Protein AF-F0XGN1-F1 (afdb_monomer)

Sequence (288 aa):
MRHATQTVSTRDSVPHRRSTGEKALTTISMSLVQGSAEHKAAIRAKVWATLRAVARPDSRFHYDFSRFIADFAGADVACDRLLALDCFQHSRTVFIAPDNCLGHLRERALQAGLCVLVTTYGICRGFWLLDPATIAPALFRYAATLDGMEHVGRPVSLQDLVDLQPAIGPIGLMVTGTGAINTRGVRFGKGHGFFDLEWAMLFARGLVRPHTVVAAVVHDCQLLDDDLRPEPFDTVCDLVITPTRVLHVGPVQKPTCGILWDRLQPNMLADIPPLQELQALEAQVVSA

InterPro domains:
  IPR002698 5-formyltetrahydrofolate cyclo-ligase [PF01812] (92-243)
  IPR002698 5-formyltetrahydrofolate cyclo-ligase [PTHR13017] (29-281)
  IPR024185 5-formyltetrahydrofolate cyclo-ligase-like domain superfamily [G3DSA:3.40.50.10420] (32-250)
  IPR037171 NagB/RpiA transferase-like [SSF100950] (39-261)

Secondary structure (DSSP, 8-state):
-------------------------S--SSSSSTTTHHHHHHHHHHHHHHHTTTEEPBTTTBT-TTTSPPEETTHHHHHHHHHTSHHHHT-SEEEE-S-GGGHHHHHHHHHTT-EEEEEPGGGTT-EEEE-TTTS-GGGHHHHTSTTTHHHHSEEE-HHHHHHHHHHH--EEEEEE--SEEETT--EE-SSS-HHHHHHHHHHHTTSS-TTSEEEEE--GGGEE-S-----TT----SEEE-SS-EEE--S---------GGGPPTTHHHH-HHHHHHHHHHHHHHT-

Foldseek 3Di:
DDDDDDDDDDDDDDDDDDDDDDDDDDDDPDPPPVCPPVVLVVLLVQLLVVQVVFWDADPPGGSPQLQAATAGPLLLLLLVVVCPDPLNLPAQEAEEELHPSCLNNQLVCLVSQHKYWYAARLLLQHIWIDGNVQADNVCSSQCSHNVSVVVRIHRAALVRCLVCCVVRPAHSEYEDEASAAELQQQGSHSPQCVVLLVVQLCLLSVSDDQPRAYEYRYEPSRYDNDDDDDDLSGAGHQWYTYSVDIRGHPDDGGRNHHDPPVPHDPCSCVRNVNNVVSVVVVVVVVVD

Solvent-accessible surface area (backbone atoms only — not comparable to full-atom values): 16530 Å² total; per-residue (Å²): 133,82,90,78,86,88,85,86,84,88,82,82,79,90,76,93,75,86,83,88,75,90,80,90,80,88,88,80,86,74,78,79,69,64,64,52,64,58,48,54,48,51,51,49,55,56,33,51,63,59,41,62,80,44,45,48,67,45,97,87,57,44,84,49,62,76,79,50,40,66,22,44,76,48,32,62,57,16,36,55,56,51,59,72,32,67,63,49,66,75,32,46,16,32,35,45,44,69,28,53,44,38,34,61,46,47,23,51,37,32,77,71,63,20,31,38,37,32,41,43,78,85,31,52,75,24,36,31,41,38,46,44,92,78,39,59,78,92,42,33,68,48,41,31,34,84,72,36,26,71,75,67,34,42,80,43,53,75,64,51,52,59,73,40,28,86,79,48,45,60,47,38,30,40,35,35,55,49,62,28,30,25,79,71,24,28,65,42,59,80,77,76,54,61,70,32,49,53,49,14,54,35,36,64,67,65,51,40,54,68,83,44,43,26,36,35,51,42,56,66,76,28,55,37,92,61,92,68,78,71,56,82,64,42,63,46,22,43,30,43,26,21,60,86,47,79,43,78,28,69,98,73,79,41,43,88,56,47,77,60,75,92,71,58,58,89,61,45,62,81,52,17,55,57,51,46,51,49,53,56,55,53,53,51,62,78,74,106

Nearest PDB structures (foldseek):
  3hxt-assembly1_A  TM=5.907E-01  e=8.650E-06  Homo sapiens
  6z42-assembly1_D  TM=4.921E-01  e=3.162E-01  Halomonas elongata DSM 2581
  2aee-assembly1_B  TM=4.130E-01  e=1.585E+00  Streptococcus pyogenes
  4i1y-assembly2_B  TM=2.477E-01  e=8.218E-01  Mycobacterium ulcerans Agy99
  2nva-assembly3_F  TM=2.554E-01  e=9.830E-01  Paramecium bursaria Chlorella virus 1

Structure (mmCIF, N/CA/C/O backbone):
data_AF-F0XGN1-F1
#
_entry.id   AF-F0XGN1-F1
#
loop_
_atom_site.group_PDB
_atom_site.id
_atom_site.type_symbol
_atom_site.label_atom_id
_atom_site.label_alt_id
_atom_site.label_comp_id
_atom_site.label_asym_id
_atom_site.label_entity_id
_atom_site.label_seq_id
_atom_site.pdbx_PDB_ins_code
_atom_site.Cartn_x
_atom_site.Cartn_y
_atom_site.Cartn_z
_atom_site.occupancy
_atom_site.B_iso_or_equiv
_atom_site.auth_seq_id
_atom_site.auth_comp_id
_atom_site.auth_asym_id
_atom_site.auth_atom_id
_atom_site.pdbx_PDB_model_num
ATOM 1 N N . MET A 1 1 ? 49.343 -52.991 96.288 1.00 37.62 1 MET A N 1
ATOM 2 C CA . MET A 1 1 ? 50.395 -53.191 95.269 1.00 37.62 1 MET A CA 1
ATOM 3 C C . MET A 1 1 ? 49.857 -52.728 93.924 1.00 37.62 1 MET A C 1
ATOM 5 O O . MET A 1 1 ? 48.837 -53.258 93.527 1.00 37.62 1 MET A O 1
ATOM 9 N N . ARG A 1 2 ? 50.550 -51.753 93.307 1.00 36.72 2 ARG A N 1
ATOM 10 C CA . ARG A 1 2 ? 50.818 -51.573 91.859 1.00 36.72 2 ARG A CA 1
ATOM 11 C C . ARG A 1 2 ? 49.606 -51.549 90.905 1.00 36.72 2 ARG A C 1
ATOM 13 O O . ARG A 1 2 ? 48.912 -52.540 90.794 1.00 36.72 2 ARG A O 1
ATOM 20 N N . HIS A 1 3 ? 49.346 -50.382 90.291 1.00 32.25 3 HIS A N 1
ATOM 21 C CA . HIS A 1 3 ? 49.549 -50.088 88.845 1.00 32.25 3 HIS A CA 1
ATOM 22 C C . HIS A 1 3 ? 48.544 -50.813 87.929 1.00 32.25 3 HIS A C 1
ATOM 24 O O . HIS A 1 3 ? 48.194 -51.947 88.188 1.00 32.25 3 HIS A O 1
ATOM 30 N N . ALA A 1 4 ? 48.074 -50.331 86.789 1.00 34.91 4 ALA A N 1
ATOM 31 C CA . ALA A 1 4 ? 48.140 -49.113 85.985 1.00 34.91 4 ALA A CA 1
ATOM 32 C C . ALA A 1 4 ? 47.177 -49.447 84.809 1.00 34.91 4 ALA A C 1
ATOM 34 O O . ALA A 1 4 ? 47.080 -50.603 84.412 1.00 34.91 4 ALA A O 1
ATOM 35 N N . THR A 1 5 ? 46.259 -48.570 84.418 1.00 34.50 5 THR A N 1
ATOM 36 C CA . THR A 1 5 ? 46.415 -47.621 83.301 1.00 34.50 5 THR A CA 1
ATOM 37 C C . THR A 1 5 ? 46.408 -48.253 81.894 1.00 34.50 5 THR A C 1
ATOM 39 O O . THR A 1 5 ? 47.283 -49.034 81.549 1.00 34.50 5 THR A O 1
ATOM 42 N N . GLN A 1 6 ? 45.466 -47.741 81.083 1.00 34.78 6 GLN A N 1
ATOM 43 C CA . GLN A 1 6 ? 45.426 -47.611 79.613 1.00 34.78 6 GLN A CA 1
ATOM 44 C C . GLN A 1 6 ? 45.091 -48.824 78.723 1.00 34.78 6 GLN A C 1
ATOM 46 O O . GLN A 1 6 ? 45.898 -49.710 78.480 1.00 34.78 6 GLN A O 1
ATOM 51 N N . THR A 1 7 ? 43.971 -48.707 78.001 1.00 34.38 7 THR A N 1
ATOM 52 C CA . THR A 1 7 ? 44.012 -48.209 76.610 1.00 34.38 7 THR A CA 1
ATOM 53 C C . THR A 1 7 ? 42.643 -47.657 76.196 1.00 34.38 7 THR A C 1
ATOM 55 O O . THR A 1 7 ? 41.606 -48.282 76.391 1.00 34.38 7 THR A O 1
ATOM 58 N N . VAL A 1 8 ? 42.657 -46.428 75.678 1.00 36.06 8 VAL A N 1
ATOM 59 C CA . VAL A 1 8 ? 41.508 -45.666 75.176 1.00 36.06 8 VAL A CA 1
ATOM 60 C C . VAL A 1 8 ? 41.380 -45.944 73.681 1.00 36.06 8 VAL A C 1
ATOM 62 O O . VAL A 1 8 ? 42.345 -45.760 72.945 1.00 36.06 8 VAL A O 1
ATOM 65 N N . SER A 1 9 ? 40.194 -46.360 73.237 1.00 34.78 9 SER A N 1
ATOM 66 C CA . SER A 1 9 ? 39.803 -46.381 71.826 1.00 34.78 9 SER A CA 1
ATOM 67 C C . SER A 1 9 ? 38.919 -45.168 71.557 1.00 34.78 9 SER A C 1
ATOM 69 O O . SER A 1 9 ? 37.806 -45.072 72.072 1.00 34.78 9 SER A O 1
ATOM 71 N N . THR A 1 10 ? 39.426 -44.248 70.748 1.00 34.19 10 THR A N 1
ATOM 72 C CA . THR A 1 10 ? 38.742 -43.059 70.242 1.00 34.19 10 THR A CA 1
ATOM 73 C C . THR A 1 10 ? 37.672 -43.438 69.213 1.00 34.19 10 THR A C 1
ATOM 75 O O . THR A 1 10 ? 37.952 -44.130 68.235 1.00 34.19 10 THR A O 1
ATOM 78 N N . ARG A 1 11 ? 36.437 -42.958 69.398 1.00 34.38 11 ARG A N 1
ATOM 79 C CA . ARG A 1 11 ? 35.514 -42.671 68.290 1.00 34.38 11 ARG A CA 1
ATOM 80 C C . ARG A 1 11 ? 34.798 -41.362 68.574 1.00 34.38 11 ARG A C 1
ATOM 82 O O . ARG A 1 11 ? 33.907 -41.286 69.415 1.00 34.38 11 ARG A O 1
ATOM 89 N N . ASP A 1 12 ? 35.277 -40.357 67.860 1.00 34.47 12 ASP A N 1
ATOM 90 C CA . ASP A 1 12 ? 34.801 -38.991 67.826 1.00 34.47 12 ASP A CA 1
ATOM 91 C C . ASP A 1 12 ? 33.426 -38.862 67.162 1.00 34.47 12 ASP A C 1
ATOM 93 O O . ASP A 1 12 ? 33.133 -39.463 66.129 1.00 34.47 12 ASP A O 1
ATOM 97 N N . SER A 1 13 ? 32.618 -38.028 67.808 1.00 34.84 13 SER A N 1
ATOM 98 C CA . SER A 1 13 ? 31.898 -36.878 67.257 1.00 34.84 13 SER A CA 1
ATOM 99 C C . SER A 1 13 ? 31.324 -36.964 65.838 1.00 34.84 13 SER A C 1
ATOM 101 O O . SER A 1 13 ? 32.017 -36.888 64.827 1.00 34.84 13 SER A O 1
ATOM 103 N N . VAL A 1 14 ? 29.994 -36.943 65.807 1.00 37.03 14 VAL A N 1
ATOM 104 C CA . VAL A 1 14 ? 29.113 -36.611 64.682 1.00 37.03 14 VAL A CA 1
ATOM 105 C C . VAL A 1 14 ? 29.505 -35.283 64.011 1.00 37.03 14 VAL A C 1
ATOM 107 O O . VAL A 1 14 ? 29.555 -34.262 64.700 1.00 37.03 14 VAL A O 1
ATOM 110 N N . PRO A 1 15 ? 29.630 -35.234 62.668 1.00 37.34 15 PRO A N 1
ATOM 111 C CA . PRO A 1 15 ? 29.476 -34.001 61.921 1.00 37.34 15 PRO A CA 1
ATOM 112 C C . PRO A 1 15 ? 28.164 -33.976 61.127 1.00 37.34 15 PRO A C 1
ATOM 114 O O . PRO A 1 15 ? 27.737 -34.927 60.472 1.00 37.34 15 PRO A O 1
ATOM 117 N N . HIS A 1 16 ? 27.552 -32.804 61.189 1.00 39.38 16 HIS A N 1
ATOM 118 C CA . HIS A 1 16 ? 26.397 -32.336 60.444 1.00 39.38 16 HIS A CA 1
ATOM 119 C C . HIS A 1 16 ? 26.602 -32.512 58.923 1.00 39.38 16 HIS A C 1
ATOM 121 O O . HIS A 1 16 ? 27.527 -31.934 58.350 1.00 39.38 16 HIS A O 1
ATOM 127 N N . ARG A 1 17 ? 25.729 -33.271 58.244 1.00 34.19 17 ARG A N 1
ATOM 128 C CA . ARG A 1 17 ? 25.663 -33.320 56.772 1.00 34.19 17 ARG A CA 1
ATOM 129 C C . ARG A 1 17 ? 24.284 -32.866 56.308 1.00 34.19 17 ARG A C 1
ATOM 131 O O . ARG A 1 17 ? 23.279 -33.511 56.586 1.00 34.19 17 ARG A O 1
ATOM 138 N N . ARG A 1 18 ? 24.265 -31.731 55.606 1.00 33.56 18 ARG A N 1
ATOM 139 C CA . ARG A 1 18 ? 23.116 -31.208 54.859 1.00 33.56 18 ARG A CA 1
ATOM 140 C C . ARG A 1 18 ? 22.735 -32.216 53.772 1.00 33.56 18 ARG A C 1
ATOM 142 O O . ARG A 1 18 ? 23.592 -32.588 52.972 1.00 33.56 18 ARG A O 1
ATOM 149 N N . SER A 1 19 ? 21.471 -32.636 53.737 1.00 34.62 19 SER A N 1
ATOM 150 C CA . SER A 1 19 ? 20.923 -33.416 52.627 1.00 34.62 19 SER A CA 1
ATOM 151 C C . SER A 1 19 ? 20.431 -32.480 51.527 1.00 34.62 19 SER A C 1
ATOM 153 O O . SER A 1 19 ? 19.433 -31.777 51.679 1.00 34.62 19 SER A O 1
ATOM 155 N N . THR A 1 20 ? 21.147 -32.491 50.413 1.00 36.78 20 THR A N 1
ATOM 156 C CA . THR A 1 20 ? 20.665 -32.082 49.097 1.00 36.78 20 THR A CA 1
ATOM 157 C C . THR A 1 20 ? 19.690 -33.137 48.578 1.00 36.78 20 THR A C 1
ATOM 159 O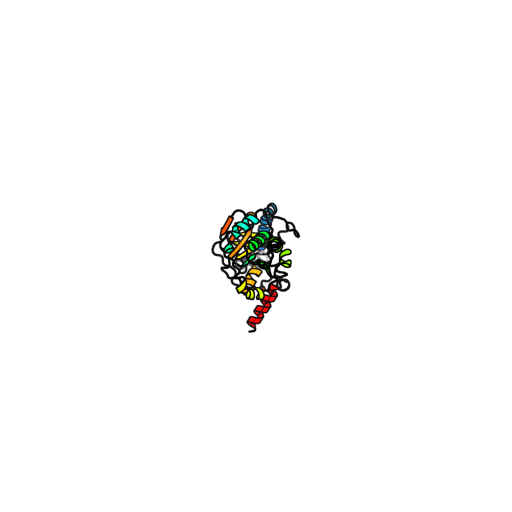 O . THR A 1 20 ? 20.055 -34.306 48.471 1.00 36.78 20 THR A O 1
ATOM 162 N N . GLY A 1 21 ? 18.466 -32.725 48.259 1.00 30.86 21 GLY A N 1
ATOM 163 C CA . GLY A 1 21 ? 17.450 -33.552 47.620 1.00 30.86 21 GLY A CA 1
ATOM 164 C C . GLY A 1 21 ? 16.543 -32.663 46.782 1.00 30.86 21 GLY A C 1
ATOM 165 O O . GLY A 1 21 ? 15.742 -31.903 47.318 1.00 30.86 21 GLY A O 1
ATOM 166 N N . GLU A 1 22 ? 16.741 -32.734 45.469 1.00 35.75 22 GLU A N 1
ATOM 167 C CA . GLU A 1 22 ? 15.880 -32.192 44.422 1.00 35.75 22 GLU A CA 1
ATOM 168 C C . GLU A 1 22 ? 14.421 -32.636 44.591 1.00 35.75 22 GLU A C 1
ATOM 170 O O . GLU A 1 22 ? 14.158 -33.788 44.941 1.00 35.75 22 GLU A O 1
ATOM 175 N N . LYS A 1 23 ? 13.481 -31.776 44.180 1.00 31.86 23 LYS A N 1
ATOM 176 C CA . LYS A 1 23 ? 12.611 -32.082 43.032 1.00 31.86 23 LYS A CA 1
ATOM 177 C C . LYS A 1 23 ? 11.829 -30.852 42.569 1.00 31.86 23 LYS A C 1
ATOM 179 O O . LYS A 1 23 ? 10.876 -30.415 43.198 1.00 31.86 23 LYS A O 1
ATOM 184 N N . ALA A 1 24 ? 12.300 -30.350 41.429 1.00 38.31 24 ALA A N 1
ATOM 185 C CA . ALA A 1 24 ? 11.513 -29.948 40.271 1.00 38.31 24 ALA A CA 1
ATOM 186 C C . ALA A 1 24 ? 10.260 -29.114 40.541 1.00 38.31 24 ALA A C 1
ATOM 188 O O . ALA A 1 24 ? 9.174 -29.661 40.652 1.00 38.31 24 ALA A O 1
ATOM 189 N N . LEU A 1 25 ? 10.419 -27.795 40.513 1.00 39.22 25 LEU A N 1
ATOM 190 C CA . LEU A 1 25 ? 9.442 -26.827 40.020 1.00 39.22 25 LEU A CA 1
ATOM 191 C C . LEU A 1 25 ? 10.256 -25.570 39.696 1.00 39.22 25 LEU A C 1
ATOM 193 O O . LEU A 1 25 ? 11.140 -25.191 40.461 1.00 39.22 25 LEU A O 1
ATOM 197 N N . THR A 1 26 ? 9.948 -24.912 38.581 1.00 35.69 26 THR A N 1
ATOM 198 C CA . THR A 1 26 ? 10.558 -23.643 38.123 1.00 35.69 26 THR A CA 1
ATOM 199 C C . THR A 1 26 ? 11.839 -23.751 37.278 1.00 35.69 26 THR A C 1
ATOM 201 O O . THR A 1 26 ? 12.849 -23.110 37.543 1.00 35.69 26 THR A O 1
ATOM 204 N N . THR A 1 27 ? 11.798 -24.500 36.175 1.00 32.91 27 THR A N 1
ATOM 205 C CA . THR A 1 27 ? 12.617 -24.173 34.985 1.00 32.91 27 THR A CA 1
ATOM 206 C C . THR A 1 27 ? 11.842 -24.514 33.715 1.00 32.91 27 THR A C 1
ATOM 208 O O . THR A 1 27 ? 12.231 -25.343 32.904 1.00 32.91 27 THR A O 1
ATOM 211 N N . ILE A 1 28 ? 10.683 -23.884 33.558 1.00 45.00 28 ILE A N 1
ATOM 212 C CA . ILE A 1 28 ? 10.070 -23.678 32.247 1.00 45.00 28 ILE A CA 1
ATOM 213 C C . ILE A 1 28 ? 9.833 -22.174 32.175 1.00 45.00 28 ILE A C 1
ATOM 215 O O . ILE A 1 28 ? 9.269 -21.616 33.112 1.00 45.00 28 ILE A O 1
ATOM 219 N N . SER A 1 29 ? 10.257 -21.552 31.073 1.00 42.34 29 SER A N 1
ATOM 220 C CA . SER A 1 29 ? 10.076 -20.128 30.712 1.00 42.34 29 SER A CA 1
ATOM 221 C C . SER A 1 29 ? 11.315 -19.227 30.786 1.00 42.34 29 SER A C 1
ATOM 223 O O . SER A 1 29 ? 11.240 -18.108 31.274 1.00 42.34 29 SER A O 1
ATOM 225 N N . MET A 1 30 ? 12.435 -19.661 30.202 1.00 31.47 30 MET A N 1
ATOM 226 C CA . MET A 1 30 ? 13.392 -18.719 29.582 1.00 31.47 30 MET A CA 1
ATOM 227 C C . MET A 1 30 ? 13.885 -19.154 28.189 1.00 31.47 30 MET A C 1
ATOM 229 O O . MET A 1 30 ? 14.461 -18.339 27.481 1.00 31.47 30 MET A O 1
ATOM 233 N N . SER A 1 31 ? 13.601 -20.381 27.730 1.00 28.64 31 SER A N 1
ATOM 234 C CA . SER A 1 31 ? 14.054 -20.879 26.417 1.00 28.64 31 SER A CA 1
ATOM 235 C C . SER A 1 31 ? 13.078 -20.649 25.253 1.00 28.64 31 SER A C 1
ATOM 237 O O . SER A 1 31 ? 13.451 -20.856 24.105 1.00 28.64 31 SER A O 1
ATOM 239 N N . LEU A 1 32 ? 11.842 -20.201 25.509 1.00 35.03 32 LEU A N 1
ATOM 240 C CA . LEU A 1 32 ? 10.822 -20.007 24.461 1.00 35.03 32 LEU A CA 1
ATOM 241 C C . LEU A 1 32 ? 10.745 -18.573 23.909 1.00 35.03 32 LEU A C 1
ATOM 243 O O . LEU A 1 32 ? 10.100 -18.353 22.891 1.00 35.03 32 LEU A O 1
ATOM 247 N N . VAL A 1 33 ? 11.425 -17.603 24.529 1.00 37.44 33 VAL A N 1
ATOM 248 C CA . VAL A 1 33 ? 11.361 -16.184 24.115 1.00 37.44 33 VAL A CA 1
ATOM 249 C C . VAL A 1 33 ? 12.566 -15.765 23.256 1.00 37.44 33 VAL A C 1
ATOM 251 O O . VAL A 1 33 ? 12.444 -14.883 22.410 1.00 37.44 33 VAL A O 1
ATOM 254 N N . GLN A 1 34 ? 13.715 -16.440 23.380 1.00 33.34 34 GLN A N 1
ATOM 255 C CA . GLN A 1 34 ? 14.914 -16.141 22.578 1.00 33.34 34 GLN A CA 1
ATOM 256 C C . GLN A 1 34 ? 14.821 -16.638 21.122 1.00 33.34 34 GLN A C 1
ATOM 258 O O . GLN A 1 34 ? 15.475 -16.088 20.241 1.00 33.34 34 GLN A O 1
ATOM 263 N N . GLY A 1 35 ? 13.926 -17.588 20.828 1.00 40.28 35 GLY A N 1
ATOM 264 C CA . GLY A 1 35 ? 13.716 -18.123 19.478 1.00 40.28 35 GLY A CA 1
ATOM 265 C C . GLY A 1 35 ? 12.985 -17.199 18.496 1.00 40.28 35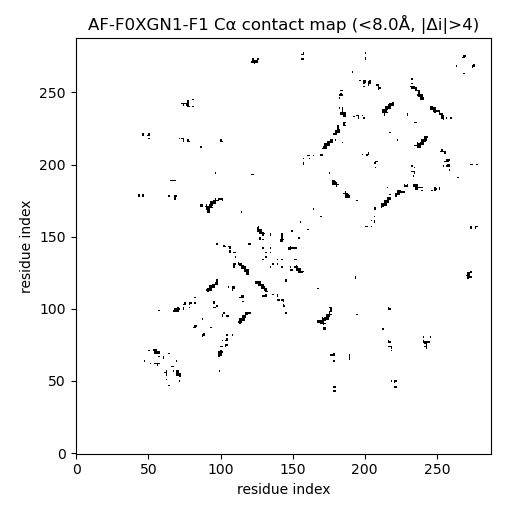 GLY A C 1
ATOM 266 O O . GLY A 1 35 ? 12.834 -17.569 17.341 1.00 40.28 35 GLY A O 1
ATOM 267 N N . SER A 1 36 ? 12.520 -16.013 18.907 1.00 60.91 36 SER A N 1
ATOM 268 C CA . SER A 1 36 ? 11.711 -15.140 18.036 1.00 60.91 36 SER A CA 1
ATOM 269 C C . SER A 1 36 ? 12.551 -14.110 17.272 1.00 60.91 36 SER A C 1
ATOM 271 O O . SER A 1 36 ? 12.466 -14.040 16.050 1.00 60.91 36 SER A O 1
ATOM 273 N N . ALA A 1 37 ? 13.402 -13.324 17.939 1.00 61.56 37 ALA A N 1
ATOM 274 C CA . ALA A 1 37 ? 14.125 -12.225 17.285 1.00 61.56 37 ALA A CA 1
ATOM 275 C C . ALA A 1 37 ? 15.320 -12.699 16.437 1.00 61.56 37 ALA A C 1
ATOM 277 O O . ALA A 1 37 ? 15.500 -12.229 15.310 1.00 61.56 37 ALA A O 1
ATOM 278 N N . GLU A 1 38 ? 16.107 -13.647 16.951 1.00 65.00 38 GLU A N 1
ATOM 279 C CA . GLU A 1 38 ? 17.274 -14.206 16.255 1.00 65.00 38 GLU A CA 1
ATOM 280 C C . GLU A 1 38 ? 16.854 -15.036 15.039 1.00 65.00 38 GLU A C 1
ATOM 282 O O . GLU A 1 38 ? 17.415 -14.880 13.955 1.00 65.00 38 GLU A O 1
ATOM 287 N N . HIS A 1 39 ? 15.793 -15.835 15.174 1.00 72.12 39 HIS A N 1
ATOM 288 C CA . HIS A 1 39 ? 15.211 -16.590 14.064 1.00 72.12 39 HIS A CA 1
ATOM 289 C C . HIS A 1 39 ? 14.678 -15.663 12.962 1.00 72.12 39 HIS A C 1
ATOM 291 O O . HIS A 1 39 ? 15.005 -15.826 11.787 1.00 72.12 39 HIS A O 1
ATOM 297 N N . LYS A 1 40 ? 13.941 -14.612 13.346 1.00 70.12 40 LYS A N 1
ATOM 298 C CA . LYS A 1 40 ? 13.471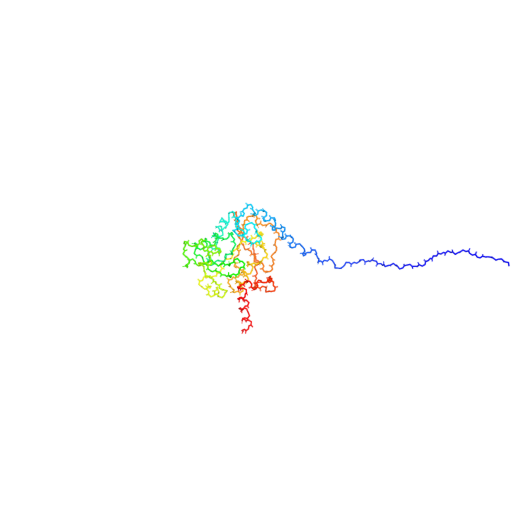 -13.558 12.436 1.00 70.12 40 LYS A CA 1
ATOM 299 C C . LYS A 1 40 ? 14.626 -12.844 11.719 1.00 70.12 40 LYS A C 1
ATOM 301 O O . LYS A 1 40 ? 14.525 -12.533 10.532 1.00 70.12 40 LYS A O 1
ATOM 306 N N . ALA A 1 41 ? 15.735 -12.586 12.412 1.00 76.06 41 ALA A N 1
ATOM 307 C CA . ALA A 1 41 ? 16.928 -11.989 11.814 1.00 76.06 41 ALA A CA 1
ATOM 308 C C . ALA A 1 41 ? 17.628 -12.939 10.828 1.00 76.06 41 ALA A C 1
ATOM 310 O O . ALA A 1 41 ? 18.001 -12.505 9.737 1.00 76.06 41 ALA A O 1
ATOM 311 N N . ALA A 1 42 ? 17.739 -14.225 11.168 1.00 80.44 42 ALA A N 1
ATOM 312 C CA . ALA A 1 42 ? 18.307 -15.245 10.291 1.00 80.44 42 ALA A CA 1
ATOM 313 C C . ALA A 1 42 ? 17.486 -15.416 9.001 1.00 80.44 42 ALA A C 1
ATOM 315 O O . ALA A 1 42 ? 18.059 -15.456 7.909 1.00 80.44 42 ALA A O 1
ATOM 316 N N . ILE A 1 43 ? 16.150 -15.427 9.107 1.00 80.31 43 ILE A N 1
ATOM 317 C CA . ILE A 1 43 ? 15.251 -15.460 7.944 1.00 80.31 43 ILE A CA 1
ATOM 318 C C . ILE A 1 43 ? 15.488 -14.241 7.047 1.00 80.31 43 ILE A C 1
ATOM 320 O O . ILE A 1 43 ? 15.679 -14.407 5.842 1.00 80.31 43 ILE A O 1
ATOM 324 N N . ARG A 1 44 ? 15.554 -13.023 7.610 1.00 82.06 44 ARG A N 1
ATOM 325 C CA . ARG A 1 44 ? 15.851 -11.812 6.817 1.00 82.06 44 ARG A CA 1
ATOM 326 C C . ARG A 1 44 ? 17.176 -11.917 6.090 1.00 82.06 44 ARG A C 1
ATOM 328 O O . ARG A 1 44 ? 17.217 -11.640 4.899 1.00 82.06 44 ARG A O 1
ATOM 335 N N . ALA A 1 45 ? 18.236 -12.342 6.774 1.00 83.56 45 ALA A N 1
ATOM 336 C CA . ALA A 1 45 ? 19.553 -12.469 6.162 1.00 83.56 45 ALA A CA 1
ATOM 337 C C . ALA A 1 45 ? 19.533 -13.441 4.968 1.00 83.56 45 ALA A C 1
ATOM 339 O O . ALA A 1 45 ? 20.062 -13.120 3.902 1.00 83.56 45 ALA A O 1
ATOM 340 N N . LYS A 1 46 ? 18.855 -14.587 5.113 1.00 86.31 46 LYS A N 1
ATOM 341 C CA . LYS A 1 46 ? 18.685 -15.576 4.038 1.00 86.31 46 LYS A CA 1
ATOM 342 C C . LYS A 1 46 ? 17.895 -15.010 2.853 1.00 86.31 46 LYS A C 1
ATOM 344 O O . LYS A 1 46 ? 18.326 -15.139 1.706 1.00 86.31 46 LYS A O 1
ATOM 349 N N . VAL A 1 47 ? 16.760 -14.361 3.117 1.00 89.12 47 VAL A N 1
ATOM 350 C CA . VAL A 1 47 ? 15.917 -13.779 2.062 1.00 89.12 47 VAL A CA 1
ATOM 351 C C . VAL A 1 47 ? 16.640 -12.641 1.357 1.00 89.12 47 VAL A C 1
ATOM 353 O O . VAL A 1 47 ? 16.676 -12.608 0.136 1.00 89.12 47 VAL A O 1
ATOM 356 N N . TRP A 1 48 ? 17.293 -11.746 2.092 1.00 90.81 48 TRP A N 1
ATOM 357 C CA . TRP A 1 48 ? 18.025 -10.619 1.516 1.00 90.81 48 TRP A CA 1
ATOM 358 C C . TRP A 1 48 ? 19.198 -11.055 0.639 1.00 90.81 48 TRP A C 1
ATOM 360 O O . TRP A 1 48 ? 19.442 -10.433 -0.395 1.00 90.81 48 TRP A O 1
ATOM 370 N N . ALA A 1 49 ? 19.895 -12.132 1.011 1.00 90.31 49 ALA A N 1
ATOM 371 C CA . ALA A 1 49 ? 20.975 -12.682 0.197 1.00 90.31 49 ALA A CA 1
ATOM 372 C C . ALA A 1 49 ? 20.477 -13.142 -1.183 1.00 90.31 49 ALA A C 1
ATOM 374 O O . ALA A 1 49 ? 21.121 -12.857 -2.191 1.00 90.31 49 ALA A O 1
ATOM 375 N N . THR A 1 50 ? 19.314 -13.798 -1.241 1.00 93.88 50 THR A N 1
ATOM 376 C CA . THR A 1 50 ? 18.718 -14.253 -2.511 1.00 93.88 50 THR A CA 1
ATOM 377 C C . THR A 1 50 ? 18.037 -13.116 -3.273 1.00 93.88 50 THR A C 1
ATOM 379 O O . THR A 1 50 ? 18.231 -12.981 -4.480 1.00 93.88 50 THR A O 1
ATOM 382 N N . LEU A 1 51 ? 17.323 -12.235 -2.566 1.00 95.38 51 LEU A N 1
ATOM 383 C CA . LEU A 1 51 ? 16.647 -11.067 -3.129 1.00 95.38 51 LEU A CA 1
ATOM 384 C C . LEU A 1 51 ? 17.630 -10.127 -3.834 1.00 95.38 51 LEU A C 1
ATOM 386 O O . LEU A 1 51 ? 17.301 -9.579 -4.880 1.00 95.38 51 LEU A O 1
ATOM 390 N N . ARG A 1 52 ? 18.862 -9.982 -3.330 1.00 95.19 52 ARG A N 1
ATOM 391 C CA . ARG A 1 52 ? 19.894 -9.133 -3.952 1.00 95.19 52 ARG A CA 1
ATOM 392 C C . ARG A 1 52 ? 20.189 -9.485 -5.414 1.00 95.19 52 ARG A C 1
ATOM 394 O O . ARG A 1 52 ? 20.573 -8.595 -6.162 1.00 95.19 52 ARG A O 1
ATOM 401 N N . ALA A 1 53 ? 20.008 -10.740 -5.826 1.00 96.44 53 ALA A N 1
ATOM 402 C CA . ALA A 1 53 ? 20.246 -11.161 -7.208 1.00 96.44 53 ALA A CA 1
ATOM 403 C C . ALA A 1 53 ? 19.162 -10.681 -8.192 1.00 96.44 53 ALA A C 1
ATOM 405 O O . ALA A 1 53 ? 19.413 -10.633 -9.393 1.00 96.44 53 ALA A O 1
ATOM 406 N N . VAL A 1 54 ? 17.969 -10.339 -7.695 1.00 97.00 54 VAL A N 1
ATOM 407 C CA . VAL A 1 54 ? 16.795 -9.984 -8.517 1.00 97.00 54 VAL A CA 1
ATOM 408 C C . VAL A 1 54 ? 16.238 -8.594 -8.209 1.00 97.00 54 VAL A C 1
ATOM 410 O O . VAL A 1 54 ? 15.452 -8.063 -8.991 1.00 97.00 54 VAL A O 1
ATOM 413 N N . ALA A 1 55 ? 16.618 -8.004 -7.077 1.00 97.56 55 ALA A N 1
ATOM 414 C CA . ALA A 1 55 ? 16.147 -6.702 -6.641 1.00 97.56 55 ALA A CA 1
ATOM 415 C C . ALA A 1 55 ? 16.679 -5.578 -7.526 1.00 97.56 55 ALA A C 1
ATOM 417 O O . ALA A 1 55 ? 17.826 -5.590 -7.976 1.00 97.56 55 ALA A O 1
ATOM 418 N N . ARG A 1 56 ? 15.858 -4.546 -7.689 1.00 97.12 56 ARG A N 1
ATOM 419 C CA . ARG A 1 56 ? 16.285 -3.254 -8.216 1.00 97.12 56 ARG A CA 1
ATOM 420 C C . ARG A 1 56 ? 16.667 -2.353 -7.036 1.00 97.12 56 ARG A C 1
ATOM 422 O O . ARG A 1 56 ? 15.960 -2.355 -6.025 1.00 97.12 56 ARG A O 1
ATOM 429 N N . PRO A 1 57 ? 17.787 -1.616 -7.121 1.00 94.81 57 PRO A N 1
ATOM 430 C CA . PRO A 1 57 ? 18.227 -0.764 -6.027 1.00 94.81 57 PRO A CA 1
ATOM 431 C C . PRO A 1 57 ? 17.279 0.425 -5.850 1.00 94.81 57 PRO A C 1
ATOM 433 O O . PRO A 1 57 ? 16.774 0.986 -6.822 1.00 94.81 57 PRO A O 1
ATOM 436 N N . ASP A 1 58 ? 17.079 0.832 -4.602 1.00 95.75 58 ASP A N 1
ATOM 437 C CA . ASP A 1 58 ? 16.427 2.096 -4.276 1.00 95.75 58 ASP A CA 1
ATOM 438 C C . ASP A 1 58 ? 17.365 3.276 -4.564 1.00 95.75 58 ASP A C 1
ATOM 440 O O . ASP A 1 58 ? 18.579 3.184 -4.361 1.00 95.75 58 ASP A O 1
ATOM 444 N N . SER A 1 59 ? 16.810 4.402 -5.010 1.00 92.62 59 SER A N 1
ATOM 445 C CA . SER A 1 59 ? 17.598 5.584 -5.380 1.00 92.62 59 SER A CA 1
ATOM 446 C C . SER A 1 59 ? 18.297 6.258 -4.194 1.00 92.62 59 SER A C 1
ATOM 448 O O . SER A 1 59 ? 19.296 6.946 -4.395 1.00 92.62 59 SER A O 1
ATOM 450 N N . ARG A 1 60 ? 17.797 6.066 -2.967 1.00 94.06 60 ARG A N 1
ATOM 451 C CA . ARG A 1 60 ? 18.298 6.697 -1.734 1.00 94.06 60 ARG A CA 1
ATOM 452 C C . ARG A 1 60 ? 19.094 5.709 -0.886 1.00 94.06 60 ARG A C 1
ATOM 454 O O . ARG A 1 60 ? 20.098 6.081 -0.288 1.00 94.06 60 ARG A O 1
ATOM 461 N N . PHE A 1 61 ? 18.637 4.457 -0.828 1.00 95.38 61 PHE A N 1
ATOM 462 C CA . PHE A 1 61 ? 19.155 3.436 0.091 1.00 95.38 61 PHE A CA 1
ATOM 463 C C . PHE A 1 61 ? 19.848 2.253 -0.606 1.00 95.38 61 PHE A C 1
ATOM 465 O O . PHE A 1 61 ? 20.303 1.323 0.062 1.00 95.38 61 PHE A O 1
ATOM 472 N N . HIS A 1 62 ? 19.962 2.265 -1.938 1.00 95.12 62 HIS A N 1
ATOM 473 C CA . HIS A 1 62 ? 20.618 1.220 -2.726 1.00 95.12 62 HIS A CA 1
ATOM 474 C C . HIS A 1 62 ? 20.053 -0.184 -2.430 1.00 95.12 62 HIS A C 1
ATOM 476 O O . HIS A 1 62 ? 18.908 -0.457 -2.764 1.00 95.12 62 HIS A O 1
ATOM 482 N N . TYR A 1 63 ? 20.834 -1.095 -1.836 1.00 94.69 63 TYR A N 1
ATOM 483 C CA . TYR A 1 63 ? 20.414 -2.457 -1.460 1.00 94.69 63 TYR A CA 1
ATOM 484 C C . TYR A 1 63 ? 20.260 -2.630 0.058 1.00 94.69 63 TYR A C 1
ATOM 486 O O . TYR A 1 63 ? 20.360 -3.752 0.567 1.00 94.69 63 TYR A O 1
ATOM 494 N N . ASP A 1 64 ? 20.058 -1.540 0.799 1.00 93.31 64 ASP A N 1
ATOM 495 C CA . ASP A 1 64 ? 19.712 -1.609 2.217 1.00 93.31 64 ASP A CA 1
ATOM 496 C C . ASP A 1 64 ? 18.221 -1.938 2.395 1.00 93.31 64 ASP A C 1
ATOM 498 O O . ASP A 1 64 ? 17.374 -1.080 2.662 1.00 93.31 64 ASP A O 1
ATOM 502 N N . PHE A 1 65 ? 17.898 -3.224 2.245 1.00 92.06 65 PHE A N 1
ATOM 503 C CA . PHE A 1 65 ? 16.540 -3.763 2.370 1.00 92.06 65 PHE A CA 1
ATOM 504 C C . PHE A 1 65 ? 15.933 -3.612 3.776 1.00 92.06 65 PHE A C 1
ATOM 506 O O . PHE A 1 65 ? 14.757 -3.915 3.976 1.00 92.06 65 PHE A O 1
ATOM 513 N N . SER A 1 66 ? 16.697 -3.127 4.763 1.00 90.06 66 SER A N 1
ATOM 514 C CA . SER A 1 66 ? 16.141 -2.758 6.068 1.00 90.06 66 SER A CA 1
ATOM 515 C C . SER A 1 66 ? 15.306 -1.473 6.002 1.00 90.06 66 SER A C 1
ATOM 517 O O . SER A 1 66 ? 14.437 -1.255 6.845 1.00 90.06 66 SER A O 1
ATOM 519 N N . ARG A 1 67 ? 15.534 -0.632 4.983 1.00 91.56 67 ARG A N 1
ATOM 520 C CA . ARG A 1 67 ? 14.940 0.707 4.863 1.00 91.56 67 ARG A CA 1
ATOM 521 C C . ARG A 1 67 ? 13.673 0.698 4.016 1.00 91.56 67 ARG A C 1
ATOM 523 O O . ARG A 1 67 ? 12.690 1.337 4.368 1.00 91.56 67 ARG A O 1
ATOM 530 N N . PHE A 1 68 ? 13.605 -0.089 2.953 1.00 93.06 68 PHE A N 1
ATOM 531 C CA . PHE A 1 68 ? 12.482 -0.085 2.007 1.00 93.06 68 PHE A CA 1
ATOM 532 C C . PHE A 1 68 ? 12.063 -1.507 1.627 1.00 93.06 68 PHE A C 1
ATOM 534 O O . PHE A 1 68 ? 12.797 -2.464 1.860 1.00 93.06 68 PHE A O 1
ATOM 541 N N . ILE A 1 69 ? 10.864 -1.646 1.064 1.00 95.00 69 ILE A N 1
ATOM 542 C CA . ILE A 1 69 ? 10.480 -2.874 0.368 1.00 95.00 69 ILE A CA 1
ATOM 543 C C . ILE A 1 69 ? 10.933 -2.733 -1.080 1.00 95.00 69 ILE A C 1
ATOM 545 O O . ILE A 1 69 ? 10.546 -1.781 -1.756 1.00 95.00 69 ILE A O 1
ATOM 549 N N . ALA A 1 70 ? 11.797 -3.645 -1.519 1.00 95.50 70 ALA A N 1
ATOM 550 C CA . ALA A 1 70 ? 12.471 -3.539 -2.802 1.00 95.50 70 ALA A CA 1
ATOM 551 C C . ALA A 1 70 ? 11.549 -3.808 -3.990 1.00 95.50 70 ALA A C 1
ATOM 553 O O . ALA A 1 70 ? 10.647 -4.639 -3.921 1.00 95.50 70 ALA A O 1
ATOM 554 N N . ASP A 1 71 ? 11.839 -3.127 -5.096 1.00 97.56 71 ASP A N 1
ATOM 555 C CA . ASP A 1 71 ? 11.390 -3.560 -6.413 1.00 97.56 71 ASP A CA 1
ATOM 556 C C . ASP A 1 71 ? 12.284 -4.714 -6.900 1.00 97.56 71 ASP A C 1
ATOM 558 O O . ASP A 1 71 ? 13.390 -4.917 -6.387 1.00 97.56 71 ASP A O 1
ATOM 562 N N . PHE A 1 72 ? 11.819 -5.490 -7.872 1.00 98.19 72 PHE A N 1
ATOM 563 C CA . PHE A 1 72 ? 12.505 -6.679 -8.364 1.00 98.19 72 PHE A CA 1
ATOM 564 C C . PHE A 1 72 ? 12.196 -6.966 -9.838 1.00 98.19 72 PHE A C 1
ATOM 566 O O . PHE A 1 72 ? 11.226 -6.482 -10.423 1.00 98.19 72 PHE A O 1
ATOM 573 N N . ALA A 1 73 ? 13.052 -7.759 -10.477 1.00 98.00 73 ALA A N 1
ATOM 574 C CA . ALA A 1 73 ? 12.816 -8.250 -11.828 1.00 98.00 73 ALA A CA 1
ATOM 575 C C . ALA A 1 73 ? 11.538 -9.111 -11.875 1.00 98.00 73 ALA A C 1
ATOM 577 O O . ALA A 1 73 ? 11.409 -10.075 -11.124 1.00 98.00 73 ALA A O 1
ATOM 578 N N . GLY A 1 74 ? 10.597 -8.760 -12.757 1.00 97.81 74 GLY A N 1
ATOM 579 C CA . GLY A 1 74 ? 9.304 -9.439 -12.888 1.00 97.81 74 GLY A CA 1
ATOM 580 C C . GLY A 1 74 ? 8.187 -8.897 -11.987 1.00 97.81 74 GLY A C 1
ATOM 581 O O . GLY A 1 74 ? 7.104 -9.483 -11.962 1.00 97.81 74 GLY A O 1
ATOM 582 N N . ALA A 1 75 ? 8.414 -7.803 -11.248 1.00 97.69 75 ALA A N 1
ATOM 583 C CA . ALA A 1 75 ? 7.371 -7.156 -10.446 1.00 97.69 75 ALA A CA 1
ATOM 584 C C . ALA A 1 75 ? 6.174 -6.694 -11.293 1.00 97.69 75 ALA A C 1
ATOM 586 O O . ALA A 1 75 ? 5.033 -6.838 -10.867 1.00 97.69 75 ALA A O 1
ATOM 587 N N . ASP A 1 76 ? 6.420 -6.222 -12.514 1.00 96.69 76 ASP A N 1
ATOM 588 C CA . ASP A 1 76 ? 5.409 -5.900 -13.524 1.00 96.69 76 ASP A CA 1
ATOM 589 C C . ASP A 1 76 ? 4.522 -7.106 -13.858 1.00 96.69 76 ASP A C 1
ATOM 591 O O . ASP A 1 76 ? 3.300 -7.002 -13.788 1.00 96.69 76 ASP A O 1
ATOM 595 N N . VAL A 1 77 ? 5.120 -8.278 -14.090 1.00 98.25 77 VAL A N 1
ATOM 596 C CA . VAL A 1 77 ? 4.377 -9.519 -14.368 1.00 98.25 77 VAL A CA 1
ATOM 597 C C . VAL A 1 77 ? 3.529 -9.944 -13.163 1.00 98.25 77 VAL A C 1
ATOM 599 O O . VAL A 1 77 ? 2.401 -10.412 -13.317 1.00 98.25 77 VAL A O 1
ATOM 602 N N . ALA A 1 78 ? 4.053 -9.793 -11.944 1.00 98.25 78 ALA A N 1
ATOM 603 C CA . ALA A 1 78 ? 3.282 -10.048 -10.728 1.00 98.25 78 ALA A CA 1
ATOM 604 C C . ALA A 1 78 ? 2.109 -9.056 -10.595 1.00 98.25 78 ALA A C 1
ATOM 606 O O . ALA A 1 78 ? 0.981 -9.467 -10.328 1.00 98.25 78 ALA A O 1
ATOM 607 N N . CYS A 1 79 ? 2.341 -7.768 -10.852 1.00 97.19 79 CYS A N 1
ATOM 608 C CA . CYS A 1 79 ? 1.294 -6.748 -10.847 1.00 97.19 79 CYS A CA 1
ATOM 609 C C . CYS A 1 79 ? 0.209 -7.044 -11.894 1.00 97.19 79 CYS A C 1
ATOM 611 O O . CYS A 1 79 ? -0.971 -7.007 -11.558 1.00 97.19 79 CYS A O 1
ATOM 613 N N . ASP A 1 80 ? 0.582 -7.412 -13.121 1.00 96.25 80 ASP A N 1
ATOM 614 C CA . ASP A 1 80 ? -0.361 -7.757 -14.193 1.00 96.25 80 ASP A CA 1
ATOM 615 C C . ASP A 1 80 ? -1.258 -8.944 -13.835 1.00 96.25 80 ASP A C 1
ATOM 617 O O . ASP A 1 80 ? -2.454 -8.929 -14.131 1.00 96.25 80 ASP A O 1
ATOM 621 N N . ARG A 1 81 ? -0.724 -9.949 -13.130 1.00 97.88 81 ARG A N 1
ATOM 622 C CA . ARG A 1 81 ? -1.553 -11.044 -12.605 1.00 97.88 81 ARG A CA 1
ATOM 623 C C . ARG A 1 81 ? -2.588 -10.552 -11.605 1.00 97.88 81 ARG A C 1
ATOM 625 O O . ARG A 1 81 ? -3.726 -10.998 -11.671 1.00 97.88 81 ARG A O 1
ATOM 632 N N . LEU A 1 82 ? -2.207 -9.654 -10.695 1.00 97.75 82 LEU A N 1
ATOM 633 C CA . LEU A 1 82 ? -3.131 -9.085 -9.713 1.00 97.75 82 LEU A CA 1
ATOM 634 C C . LEU A 1 82 ? -4.226 -8.244 -10.386 1.00 97.75 82 LEU A C 1
ATOM 636 O O . LEU A 1 82 ? -5.392 -8.367 -10.020 1.00 97.75 82 LEU A O 1
ATOM 640 N N . LEU A 1 83 ? -3.867 -7.446 -11.396 1.00 96.19 83 LEU A N 1
ATOM 641 C CA . LEU A 1 83 ? -4.811 -6.642 -12.186 1.00 96.19 83 LEU A CA 1
ATOM 642 C C . LEU A 1 83 ? -5.876 -7.494 -12.894 1.00 96.19 83 LEU A C 1
ATOM 644 O O . LEU A 1 83 ? -6.980 -7.017 -13.150 1.00 96.19 83 LEU A O 1
ATOM 648 N N . ALA A 1 84 ? -5.550 -8.746 -13.221 1.00 96.31 84 ALA A N 1
ATOM 649 C CA . ALA A 1 84 ? -6.461 -9.677 -13.878 1.00 96.31 84 ALA A CA 1
ATOM 650 C C . ALA A 1 84 ? -7.447 -10.376 -12.921 1.00 96.31 84 ALA A C 1
ATOM 652 O O . ALA A 1 84 ? -8.309 -11.112 -13.394 1.00 96.31 84 ALA A O 1
ATOM 653 N N . LEU A 1 85 ? -7.330 -10.187 -11.600 1.00 97.06 85 LEU A N 1
ATOM 654 C CA . LEU A 1 85 ? -8.210 -10.829 -10.619 1.00 97.06 85 LEU A CA 1
ATOM 655 C C . LEU A 1 85 ? -9.493 -10.024 -10.378 1.00 97.06 85 LEU A C 1
ATOM 657 O O . LEU A 1 85 ? -9.468 -8.793 -10.309 1.00 97.06 85 LEU A O 1
ATOM 661 N N . ASP A 1 86 ? -10.598 -10.730 -10.123 1.00 94.81 86 ASP A N 1
ATOM 662 C CA . ASP A 1 86 ? -11.920 -10.133 -9.884 1.00 94.81 86 ASP A CA 1
ATOM 663 C C . ASP A 1 86 ? -11.926 -9.107 -8.747 1.00 94.81 86 ASP A C 1
ATOM 665 O O . ASP A 1 86 ? -12.597 -8.080 -8.845 1.00 94.81 86 ASP A O 1
ATOM 669 N N . CYS A 1 87 ? -11.169 -9.356 -7.672 1.00 92.56 87 CYS A N 1
ATOM 670 C CA . CYS A 1 87 ? -11.078 -8.427 -6.544 1.00 92.56 87 CYS A CA 1
ATOM 671 C C . CYS A 1 87 ? -10.501 -7.067 -6.958 1.00 92.56 87 CYS A C 1
ATOM 673 O O . CYS A 1 87 ? -10.847 -6.044 -6.370 1.00 92.56 87 CYS A O 1
ATOM 675 N N . PHE A 1 88 ? -9.637 -7.046 -7.974 1.00 94.69 88 PHE A N 1
ATOM 676 C CA . PHE A 1 88 ? -9.089 -5.816 -8.524 1.00 94.69 88 PHE A CA 1
ATOM 677 C C . PHE A 1 88 ? -10.062 -5.190 -9.529 1.00 94.69 88 PHE A C 1
ATOM 679 O O . PHE A 1 88 ? -10.396 -4.015 -9.406 1.00 94.69 88 PHE A O 1
ATOM 686 N N . GLN A 1 89 ? -10.568 -5.977 -10.484 1.00 93.62 89 GLN A N 1
ATOM 687 C CA . GLN A 1 89 ? -11.405 -5.484 -11.588 1.00 93.62 89 GLN A CA 1
ATOM 688 C C . GLN A 1 89 ? -12.741 -4.877 -11.141 1.00 93.62 89 GLN A C 1
ATOM 690 O O . GLN A 1 89 ? -13.241 -3.958 -11.785 1.00 93.62 89 GLN A O 1
ATOM 695 N N . HIS A 1 90 ? -13.309 -5.362 -10.037 1.00 92.75 90 HIS A N 1
ATOM 696 C CA . HIS A 1 90 ? -14.575 -4.856 -9.497 1.00 92.75 90 HIS A CA 1
ATOM 697 C C . HIS A 1 90 ? -14.392 -3.765 -8.431 1.00 92.75 90 HIS A C 1
ATOM 699 O O . HIS A 1 90 ? -15.370 -3.318 -7.828 1.00 92.75 90 HIS A O 1
ATOM 705 N N . SER A 1 91 ? -13.154 -3.335 -8.173 1.00 95.00 91 SER A N 1
ATOM 706 C CA . SER A 1 91 ? -12.871 -2.252 -7.234 1.00 95.00 91 SER A CA 1
ATOM 707 C C . SER A 1 91 ? -12.986 -0.891 -7.912 1.00 95.00 91 SER A C 1
ATOM 709 O O . SER A 1 91 ? -12.571 -0.708 -9.050 1.00 95.00 91 SER A O 1
ATOM 711 N N . ARG A 1 92 ? -13.503 0.097 -7.175 1.00 95.31 92 ARG A N 1
ATOM 712 C CA . ARG A 1 92 ? -13.462 1.512 -7.580 1.00 95.31 92 ARG A CA 1
ATOM 713 C C . ARG A 1 92 ? -12.277 2.251 -6.966 1.00 95.31 92 ARG A C 1
ATOM 715 O O . ARG A 1 92 ? -11.648 3.073 -7.627 1.00 95.31 92 ARG A O 1
ATOM 722 N N . THR A 1 93 ? -11.983 1.925 -5.709 1.00 98.06 93 THR A N 1
ATOM 723 C CA . THR A 1 93 ? -10.829 2.421 -4.965 1.00 98.06 93 THR A CA 1
ATOM 724 C C . THR A 1 93 ? -10.033 1.242 -4.431 1.00 98.06 93 THR A C 1
ATOM 726 O O . THR A 1 93 ? -10.599 0.302 -3.866 1.00 98.06 93 THR A O 1
ATOM 729 N N . VAL A 1 94 ? -8.715 1.309 -4.589 1.00 98.56 94 VAL A N 1
ATOM 730 C CA . VAL A 1 94 ? -7.768 0.343 -4.026 1.00 98.56 94 VAL A CA 1
ATOM 731 C C . VAL A 1 94 ? -6.744 1.067 -3.170 1.00 98.56 94 VAL A C 1
ATOM 733 O O . VAL A 1 94 ? -6.302 2.165 -3.509 1.00 98.56 94 VAL A O 1
ATOM 736 N N . PHE A 1 95 ? -6.352 0.448 -2.062 1.00 98.81 95 PHE A N 1
ATOM 737 C CA . PHE A 1 95 ? -5.189 0.890 -1.311 1.00 98.81 95 PHE A CA 1
ATOM 738 C C . PHE A 1 95 ? -3.949 0.190 -1.864 1.00 98.81 95 PHE A C 1
ATOM 740 O O . PHE A 1 95 ? -3.917 -1.040 -1.931 1.00 98.81 95 PHE A O 1
ATOM 747 N N . ILE A 1 96 ? -2.921 0.944 -2.242 1.00 98.75 96 ILE A N 1
ATOM 748 C CA . ILE A 1 96 ? -1.648 0.390 -2.712 1.00 98.75 96 ILE A CA 1
ATOM 749 C C . ILE A 1 96 ? -0.523 1.046 -1.913 1.00 98.75 96 ILE A C 1
ATOM 751 O O . ILE A 1 96 ? -0.267 2.239 -2.066 1.00 98.75 96 ILE A O 1
ATOM 755 N N . ALA A 1 97 ? 0.151 0.257 -1.075 1.00 98.38 97 ALA A N 1
ATOM 756 C CA . ALA A 1 97 ? 1.199 0.720 -0.168 1.00 98.38 97 ALA A CA 1
ATOM 757 C C . ALA A 1 97 ? 2.361 1.423 -0.908 1.00 98.38 97 ALA A C 1
ATOM 759 O O . ALA A 1 97 ? 2.586 1.172 -2.100 1.00 98.38 97 ALA A O 1
ATOM 760 N N . PRO A 1 98 ? 3.161 2.264 -0.221 1.00 97.31 98 PRO A N 1
ATOM 761 C CA . PRO A 1 98 ? 4.281 3.002 -0.811 1.00 97.31 98 PRO A CA 1
ATOM 762 C C . PRO A 1 98 ? 5.509 2.147 -1.180 1.00 97.31 98 PRO A C 1
ATOM 764 O O . PRO A 1 98 ? 6.610 2.672 -1.321 1.00 97.31 98 PRO A O 1
ATOM 767 N N . ASP A 1 99 ? 5.352 0.838 -1.356 1.00 97.31 99 ASP A N 1
ATOM 768 C CA . ASP A 1 99 ? 6.450 -0.092 -1.623 1.00 97.31 99 ASP A CA 1
ATOM 769 C C . ASP A 1 99 ? 6.968 0.033 -3.067 1.00 97.31 99 ASP A C 1
ATOM 771 O O . ASP A 1 99 ? 6.197 0.292 -3.999 1.00 97.31 99 ASP A O 1
ATOM 775 N N . ASN A 1 100 ? 8.278 -0.159 -3.278 1.00 97.00 100 ASN A N 1
ATOM 776 C CA . ASN A 1 100 ? 8.897 0.104 -4.583 1.00 97.00 100 ASN A CA 1
ATOM 777 C C . ASN A 1 100 ? 8.393 -0.864 -5.669 1.00 97.00 100 ASN A C 1
ATOM 779 O O . ASN A 1 100 ? 8.171 -0.435 -6.800 1.00 97.00 100 ASN A O 1
ATOM 783 N N . CYS A 1 101 ? 8.128 -2.132 -5.324 1.00 97.50 101 CYS A N 1
ATOM 784 C CA . CYS A 1 101 ? 7.566 -3.127 -6.251 1.00 97.50 101 CYS A CA 1
ATOM 785 C C . CYS A 1 101 ? 6.139 -2.809 -6.731 1.00 97.50 101 CYS A C 1
ATOM 787 O O . CYS A 1 101 ? 5.650 -3.448 -7.659 1.00 97.50 101 CYS A O 1
ATOM 789 N N . LEU A 1 102 ? 5.458 -1.831 -6.122 1.00 98.38 102 LEU A N 1
ATOM 790 C CA . LEU A 1 102 ? 4.063 -1.493 -6.421 1.00 98.38 102 LEU A CA 1
ATOM 791 C C . LEU A 1 102 ? 3.906 -0.249 -7.302 1.00 98.38 102 LEU A C 1
ATOM 793 O O . LEU A 1 102 ? 2.780 0.119 -7.638 1.00 98.38 102 LEU A O 1
ATOM 797 N N . GLY A 1 103 ? 5.005 0.399 -7.707 1.00 97.62 103 GLY A N 1
ATOM 798 C CA . GLY A 1 103 ? 4.950 1.585 -8.568 1.00 97.62 103 GLY A CA 1
ATOM 799 C C . GLY A 1 103 ? 4.207 1.325 -9.880 1.00 97.62 103 GLY A C 1
ATOM 800 O O . GLY A 1 103 ? 3.326 2.099 -10.250 1.00 97.62 103 GLY A O 1
ATOM 801 N N . HIS A 1 104 ? 4.488 0.191 -10.532 1.00 97.00 104 HIS A N 1
ATOM 802 C CA . HIS A 1 104 ? 3.772 -0.205 -11.745 1.00 97.00 104 HIS A CA 1
ATOM 803 C C . HIS A 1 104 ? 2.279 -0.429 -11.474 1.00 97.00 104 HIS A C 1
ATOM 805 O O . HIS A 1 104 ? 1.440 0.060 -12.222 1.00 97.00 104 HIS A O 1
ATOM 811 N N . LEU A 1 105 ? 1.925 -1.098 -10.372 1.00 98.62 105 LEU A N 1
ATOM 812 C CA . LEU A 1 105 ? 0.525 -1.347 -10.027 1.00 98.62 105 LEU A CA 1
ATOM 813 C C . LEU A 1 105 ? -0.266 -0.048 -9.837 1.00 98.62 105 LEU A C 1
ATOM 815 O O . LEU A 1 105 ? -1.384 0.049 -10.336 1.00 98.62 105 LEU A O 1
ATOM 819 N N . ARG A 1 106 ? 0.314 0.960 -9.168 1.00 98.62 106 ARG A N 1
ATOM 820 C CA . ARG A 1 106 ? -0.326 2.278 -8.995 1.00 98.62 106 ARG A CA 1
ATOM 821 C C . ARG A 1 106 ? -0.594 2.957 -10.337 1.00 98.62 106 ARG A C 1
ATOM 823 O O . ARG A 1 106 ? -1.695 3.449 -10.557 1.00 98.62 106 ARG A O 1
ATOM 830 N N . GLU A 1 107 ? 0.378 2.940 -11.249 1.00 98.56 107 GLU A N 1
ATOM 831 C CA . GLU A 1 107 ? 0.209 3.495 -12.599 1.00 98.56 107 GLU A CA 1
ATOM 832 C C . GLU A 1 107 ? -0.923 2.787 -13.354 1.00 98.56 107 GLU A C 1
ATOM 834 O O . GLU A 1 107 ? -1.800 3.435 -13.927 1.00 98.56 107 GLU A O 1
ATOM 839 N N . ARG A 1 108 ? -0.930 1.452 -13.330 1.00 98.12 108 ARG A N 1
ATOM 840 C CA . ARG A 1 108 ? -1.930 0.647 -14.039 1.00 98.12 108 ARG A CA 1
ATOM 841 C C . ARG A 1 108 ? -3.328 0.778 -13.441 1.00 98.12 108 ARG A C 1
ATOM 843 O O . ARG A 1 108 ? -4.294 0.793 -14.196 1.00 98.12 108 ARG A O 1
ATOM 850 N N . ALA A 1 109 ? -3.440 0.929 -12.122 1.00 98.25 109 ALA A N 1
ATOM 851 C CA . ALA A 1 109 ? -4.706 1.213 -11.450 1.00 98.25 109 ALA A CA 1
ATOM 852 C C . ALA A 1 109 ? -5.325 2.526 -11.960 1.00 98.25 109 ALA A C 1
ATOM 854 O O . ALA A 1 109 ? -6.492 2.544 -12.349 1.00 98.25 109 ALA A O 1
ATOM 855 N N . LEU A 1 110 ? -4.520 3.593 -12.054 1.00 98.50 110 LEU A N 1
ATOM 856 C CA . LEU A 1 110 ? -4.961 4.882 -12.598 1.00 98.50 110 LEU A CA 1
ATOM 857 C C . LEU A 1 110 ? -5.368 4.770 -14.073 1.00 98.50 110 LEU A C 1
ATOM 859 O O . LEU A 1 110 ? -6.414 5.282 -14.464 1.00 98.50 110 LEU A O 1
ATOM 863 N N . GLN A 1 111 ? -4.589 4.050 -14.888 1.00 97.88 111 GLN A N 1
ATOM 864 C CA . GLN A 1 111 ? -4.928 3.787 -16.295 1.00 97.88 111 GLN A CA 1
ATOM 865 C C . GLN A 1 111 ? -6.238 3.004 -16.454 1.00 97.88 111 GLN A C 1
ATOM 867 O O . GLN A 1 111 ? -6.962 3.217 -17.423 1.00 97.88 111 GLN A O 1
ATOM 872 N N . ALA A 1 112 ? -6.549 2.121 -15.505 1.00 96.12 112 ALA A N 1
ATOM 873 C CA . ALA A 1 112 ? -7.806 1.382 -15.450 1.00 96.12 112 ALA A CA 1
ATOM 874 C C . ALA A 1 112 ? -8.979 2.213 -14.889 1.00 96.12 112 ALA A C 1
ATOM 876 O O . ALA A 1 112 ? -10.099 1.713 -14.817 1.00 96.12 112 ALA A O 1
ATOM 877 N N . GLY A 1 113 ? -8.752 3.479 -14.517 1.00 96.19 113 GLY A N 1
ATOM 878 C CA . GLY A 1 113 ? -9.787 4.380 -14.009 1.00 96.19 113 GLY A CA 1
ATOM 879 C C . GLY A 1 113 ? -10.114 4.196 -12.525 1.00 96.19 113 GLY A C 1
ATOM 880 O O . GLY A 1 113 ? -11.125 4.723 -1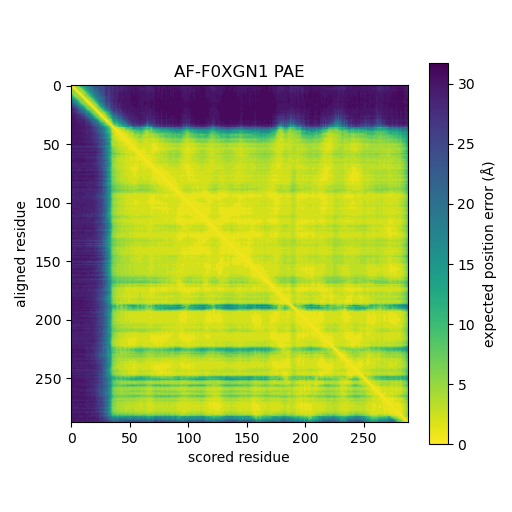2.063 1.00 96.19 113 GLY A O 1
ATOM 881 N N . LEU A 1 114 ? -9.279 3.476 -11.771 1.00 97.31 114 LEU A N 1
ATOM 882 C CA . LEU A 1 114 ? -9.457 3.290 -10.333 1.00 97.31 114 LEU A CA 1
ATOM 883 C C . LEU A 1 114 ? -8.815 4.438 -9.554 1.00 97.31 114 LEU A C 1
ATOM 885 O O . LEU A 1 114 ? -7.717 4.895 -9.877 1.00 97.31 114 LEU A O 1
ATOM 889 N N . CYS A 1 115 ? -9.470 4.847 -8.470 1.00 98.25 115 CYS A N 1
ATOM 890 C CA . CYS A 1 115 ? -8.838 5.684 -7.459 1.00 98.25 115 CYS A CA 1
ATOM 891 C C . CYS A 1 115 ? -7.794 4.866 -6.684 1.00 98.25 115 CYS A C 1
ATOM 893 O O . CYS A 1 115 ? -8.048 3.722 -6.290 1.00 98.25 115 CYS A O 1
ATOM 895 N N . VAL A 1 116 ? -6.633 5.463 -6.423 1.00 98.75 116 VAL A N 1
ATOM 896 C CA . VAL A 1 116 ? -5.573 4.849 -5.615 1.00 98.75 116 VAL A CA 1
ATOM 897 C C . VAL A 1 116 ? -5.429 5.620 -4.314 1.00 98.75 116 VAL A C 1
ATOM 899 O O . VAL A 1 116 ? -5.095 6.802 -4.323 1.00 98.75 116 VAL A O 1
ATOM 902 N N . LEU A 1 117 ? -5.651 4.936 -3.196 1.00 98.81 117 LEU A N 1
ATOM 903 C CA . LEU A 1 117 ? -5.277 5.417 -1.874 1.00 98.81 117 LEU A CA 1
ATOM 904 C C . LEU A 1 117 ? -3.873 4.907 -1.541 1.00 98.81 117 LEU A C 1
ATOM 906 O O . LEU A 1 117 ? -3.587 3.716 -1.663 1.00 98.81 117 LEU A O 1
ATOM 910 N N . VAL A 1 118 ? -2.991 5.799 -1.117 1.00 98.75 118 VAL A N 1
ATOM 911 C CA . VAL A 1 118 ? -1.600 5.473 -0.783 1.00 98.75 118 VAL A CA 1
ATOM 912 C C . VAL A 1 118 ? -1.139 6.348 0.374 1.00 98.75 118 VAL A C 1
ATOM 914 O O . VAL A 1 118 ? -1.626 7.460 0.557 1.00 98.75 118 VAL A O 1
ATOM 917 N N . THR A 1 119 ? -0.217 5.857 1.190 1.00 98.38 119 THR A N 1
ATOM 918 C CA . THR A 1 119 ? 0.460 6.657 2.216 1.00 98.38 119 THR A CA 1
ATOM 919 C C . THR A 1 119 ? 1.836 7.087 1.736 1.00 98.38 119 THR A C 1
ATOM 921 O O . THR A 1 119 ? 2.429 6.495 0.838 1.00 98.38 119 THR A O 1
ATOM 924 N N . THR A 1 120 ? 2.394 8.117 2.359 1.00 97.00 120 THR A N 1
ATOM 925 C CA . THR A 1 120 ? 3.828 8.406 2.203 1.00 97.00 120 THR A CA 1
ATOM 926 C C . THR A 1 120 ? 4.691 7.383 2.942 1.00 97.00 120 THR A C 1
ATOM 928 O O . THR A 1 120 ? 4.229 6.683 3.843 1.00 97.00 120 THR A O 1
ATOM 931 N N . TYR A 1 121 ? 5.976 7.294 2.585 1.00 92.38 121 TYR A N 1
ATOM 932 C CA . TYR A 1 121 ? 6.928 6.445 3.304 1.00 92.38 121 TYR A CA 1
ATOM 933 C C . TYR A 1 121 ? 6.921 6.761 4.810 1.00 92.38 121 TYR A C 1
ATOM 935 O O . TYR A 1 121 ? 7.097 7.912 5.207 1.00 92.38 121 TYR A O 1
ATOM 943 N N . GLY A 1 122 ? 6.718 5.733 5.639 1.00 93.69 122 GLY A N 1
ATOM 944 C CA . GLY A 1 122 ? 6.609 5.876 7.095 1.00 93.69 122 GLY A CA 1
ATOM 945 C C . GLY A 1 122 ? 5.326 6.557 7.578 1.00 93.69 122 GLY A C 1
ATOM 946 O O . GLY A 1 122 ? 5.214 6.847 8.762 1.00 93.69 122 GLY A O 1
ATOM 947 N N . ILE A 1 123 ? 4.368 6.815 6.678 1.00 97.00 123 ILE A N 1
ATOM 948 C CA . ILE A 1 123 ? 3.096 7.503 6.950 1.00 97.00 123 ILE A CA 1
ATOM 949 C C . ILE A 1 123 ? 3.313 8.944 7.473 1.00 97.00 123 ILE A C 1
ATOM 951 O O . ILE A 1 123 ? 2.388 9.598 7.949 1.00 97.00 123 ILE A O 1
ATOM 955 N N . CYS A 1 124 ? 4.526 9.493 7.335 1.00 95.69 124 CYS A N 1
ATOM 956 C CA . CYS A 1 124 ? 4.923 10.766 7.948 1.00 95.69 124 CYS A CA 1
ATOM 957 C C . CYS A 1 124 ? 4.120 11.974 7.438 1.00 95.69 124 CYS A C 1
ATOM 959 O O . CYS A 1 124 ? 4.033 12.996 8.110 1.00 95.69 124 CYS A O 1
ATOM 961 N N . ARG A 1 125 ? 3.535 11.870 6.240 1.00 97.00 125 ARG A N 1
ATOM 962 C CA . ARG A 1 125 ? 2.644 12.882 5.643 1.00 97.00 125 ARG A CA 1
ATOM 963 C C . ARG A 1 125 ? 1.262 12.314 5.308 1.00 97.00 125 ARG A C 1
ATOM 965 O O . ARG A 1 125 ? 0.574 12.828 4.432 1.00 97.00 125 ARG A O 1
ATOM 972 N N . GLY A 1 126 ? 0.882 11.231 5.983 1.00 98.00 126 GLY A N 1
ATOM 973 C CA . GLY A 1 126 ? -0.454 10.651 5.923 1.00 98.00 126 GLY A CA 1
ATOM 974 C C . GLY A 1 126 ? -0.851 10.040 4.581 1.00 98.00 126 GLY A C 1
ATOM 975 O O . GLY A 1 126 ? -0.000 9.533 3.838 1.00 98.00 126 GLY A O 1
ATOM 976 N N . PHE A 1 127 ? -2.163 10.048 4.335 1.00 98.62 127 PHE A N 1
ATOM 977 C CA . PHE A 1 127 ? -2.824 9.441 3.185 1.00 98.62 127 PHE A CA 1
ATOM 978 C C . PHE A 1 127 ? -2.987 10.430 2.028 1.00 98.62 127 PHE A C 1
ATOM 980 O O . PHE A 1 127 ? -3.215 11.625 2.217 1.00 98.62 127 PHE A O 1
ATOM 987 N N . TRP A 1 128 ? -2.907 9.892 0.818 1.00 98.69 128 TRP A N 1
ATOM 988 C CA . TRP A 1 128 ? -3.042 10.604 -0.441 1.00 98.69 128 TRP A CA 1
ATOM 989 C C . TRP A 1 128 ? -3.983 9.834 -1.358 1.00 98.69 128 TRP A C 1
ATOM 991 O O . TRP A 1 128 ? -3.835 8.626 -1.552 1.00 98.69 128 TRP A O 1
ATOM 1001 N N . LEU A 1 129 ? -4.947 10.551 -1.925 1.00 98.69 129 LEU A N 1
ATOM 1002 C CA . LEU A 1 129 ? -5.878 10.041 -2.916 1.00 98.69 129 LEU A CA 1
ATOM 1003 C C . LEU A 1 129 ? -5.424 10.476 -4.309 1.00 98.69 129 LEU A C 1
ATOM 1005 O O . LEU A 1 129 ? -5.306 11.670 -4.598 1.00 98.69 129 LEU A O 1
ATOM 1009 N N . LEU A 1 130 ? -5.203 9.497 -5.178 1.00 98.75 130 LEU A N 1
ATOM 1010 C CA . LEU A 1 130 ? -4.934 9.699 -6.595 1.00 98.75 130 LEU A CA 1
ATOM 1011 C C . LEU A 1 130 ? -6.203 9.359 -7.367 1.00 98.75 130 LEU A C 1
ATOM 1013 O O . LEU A 1 130 ? -6.595 8.195 -7.443 1.00 98.75 130 LEU A O 1
ATOM 1017 N N . ASP A 1 131 ? -6.848 10.385 -7.911 1.00 97.94 131 ASP A N 1
ATOM 1018 C CA . ASP A 1 131 ? -8.092 10.244 -8.661 1.00 97.94 131 ASP A CA 1
ATOM 1019 C C . ASP A 1 131 ? -7.823 10.445 -10.164 1.00 97.94 131 ASP A C 1
ATOM 1021 O O . ASP A 1 131 ? -7.477 11.563 -10.575 1.00 97.94 131 ASP A O 1
ATOM 1025 N N . PRO A 1 132 ? -7.992 9.405 -11.004 1.00 97.62 132 PRO A N 1
ATOM 1026 C CA . PRO A 1 132 ? -7.765 9.503 -12.444 1.00 97.62 132 PRO A CA 1
ATOM 1027 C C . PRO A 1 132 ? -8.743 10.450 -13.157 1.00 97.62 132 PRO A C 1
ATOM 1029 O O . PRO A 1 132 ? -8.471 10.844 -14.288 1.00 97.62 132 PRO A O 1
ATOM 1032 N N . ALA A 1 133 ? -9.850 10.855 -12.523 1.00 96.56 133 ALA A N 1
ATOM 1033 C CA . ALA A 1 133 ? -10.735 11.895 -13.049 1.00 96.56 133 ALA A CA 1
ATOM 1034 C C . ALA A 1 133 ? -10.151 13.312 -12.897 1.00 96.56 133 ALA A C 1
ATOM 1036 O O . ALA A 1 133 ? -10.557 14.226 -13.615 1.00 96.56 133 ALA A O 1
ATOM 1037 N N . THR A 1 134 ? -9.202 13.502 -11.975 1.00 97.12 134 THR A N 1
ATOM 1038 C CA . THR A 1 134 ? -8.572 14.806 -11.691 1.00 97.12 134 THR A CA 1
ATOM 1039 C C . THR A 1 134 ? -7.133 14.899 -12.195 1.00 97.12 134 THR A C 1
ATOM 1041 O O . THR A 1 134 ? -6.641 15.992 -12.474 1.00 97.12 134 THR A O 1
ATOM 1044 N N . ILE A 1 135 ? -6.459 13.758 -12.355 1.00 98.44 135 ILE A N 1
ATOM 1045 C CA . ILE A 1 135 ? -5.080 13.673 -12.835 1.00 98.44 135 ILE A CA 1
ATOM 1046 C C . ILE A 1 135 ? -5.094 13.426 -14.347 1.00 98.44 135 ILE A C 1
ATOM 1048 O O . ILE A 1 135 ? -5.722 12.490 -14.832 1.00 98.44 135 ILE A O 1
ATOM 1052 N N . ALA A 1 136 ? -4.363 14.237 -15.116 1.00 98.19 136 ALA A N 1
ATOM 1053 C CA . ALA A 1 136 ? -4.251 14.028 -16.559 1.00 98.19 136 ALA A CA 1
ATOM 1054 C C . ALA A 1 136 ? -3.580 12.669 -16.875 1.00 98.19 136 ALA A C 1
ATOM 1056 O O . ALA A 1 136 ? -2.555 12.361 -16.262 1.00 98.19 136 ALA A O 1
ATOM 1057 N N . PRO A 1 137 ? -4.043 11.895 -17.881 1.00 98.38 137 PRO A N 1
ATOM 1058 C CA . PRO A 1 137 ? -3.477 10.575 -18.190 1.00 98.38 137 PRO A CA 1
ATOM 1059 C C . PRO A 1 137 ? -1.965 10.567 -18.453 1.00 98.38 137 PRO A C 1
ATOM 1061 O O . PRO A 1 137 ? -1.262 9.638 -18.060 1.00 98.38 137 PRO A O 1
ATOM 1064 N N . ALA A 1 138 ? -1.436 11.640 -19.053 1.00 98.38 138 ALA A N 1
ATOM 1065 C CA . ALA A 1 138 ? -0.001 11.814 -19.288 1.00 98.38 138 ALA A CA 1
ATOM 1066 C C . ALA A 1 138 ? 0.836 11.872 -17.991 1.00 98.38 138 ALA A C 1
ATOM 1068 O O . ALA A 1 138 ? 2.048 11.675 -18.030 1.00 98.38 138 ALA A O 1
ATOM 1069 N N . LEU A 1 139 ? 0.198 12.134 -16.847 1.00 98.56 139 LEU A N 1
ATOM 1070 C CA . LEU A 1 139 ? 0.829 12.228 -15.534 1.00 98.56 139 LEU A CA 1
ATOM 1071 C C . LEU A 1 139 ? 0.674 10.955 -14.695 1.00 98.56 139 LEU A C 1
ATOM 1073 O O . LEU A 1 139 ? 1.271 10.898 -13.628 1.00 98.56 139 LEU A O 1
ATOM 1077 N N . PHE A 1 140 ? -0.054 9.920 -15.133 1.00 98.75 140 PHE A N 1
ATOM 1078 C CA . PHE A 1 140 ? -0.293 8.723 -14.305 1.00 98.75 140 PHE A CA 1
ATOM 1079 C C . PHE A 1 140 ? 0.989 8.033 -13.842 1.00 98.75 140 PHE A C 1
ATOM 1081 O O . PHE A 1 140 ? 1.112 7.675 -1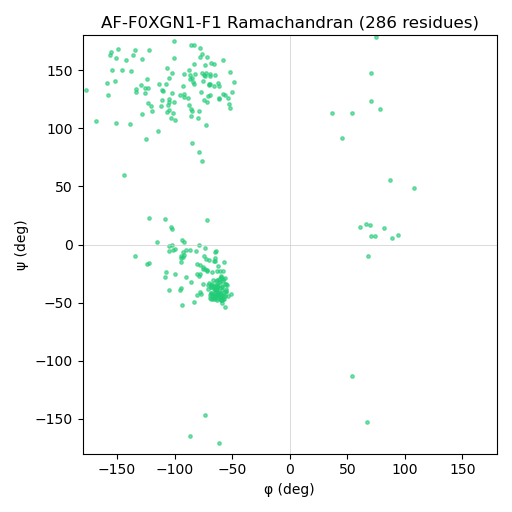2.673 1.00 98.75 140 PHE A O 1
ATOM 1088 N N . ARG A 1 141 ? 1.988 7.923 -14.721 1.00 98.38 141 ARG A N 1
ATOM 1089 C CA . ARG A 1 141 ? 3.296 7.375 -14.345 1.00 98.38 141 ARG A CA 1
ATOM 1090 C C . ARG A 1 141 ? 4.002 8.225 -13.290 1.00 98.38 141 ARG A C 1
ATOM 1092 O O . ARG A 1 141 ? 4.637 7.684 -12.393 1.00 98.38 141 ARG A O 1
ATOM 1099 N N . TYR A 1 142 ? 3.891 9.548 -13.392 1.00 98.50 142 TYR A N 1
ATOM 1100 C CA . TYR A 1 142 ? 4.459 10.471 -12.412 1.00 98.50 142 TYR A CA 1
ATOM 1101 C C . TYR A 1 142 ? 3.709 10.384 -11.075 1.00 98.50 142 TYR A C 1
ATOM 1103 O O . TYR A 1 142 ? 4.339 10.203 -10.034 1.00 98.50 142 TYR A O 1
ATOM 1111 N N . ALA A 1 143 ? 2.375 10.389 -11.115 1.00 98.56 143 ALA A N 1
ATOM 1112 C CA . ALA A 1 143 ? 1.492 10.216 -9.964 1.00 98.56 143 ALA A CA 1
ATOM 1113 C C . ALA A 1 143 ? 1.726 8.890 -9.223 1.00 98.56 143 ALA A C 1
ATOM 1115 O O . ALA A 1 143 ? 1.535 8.818 -8.019 1.00 98.56 143 ALA A O 1
ATOM 1116 N N . ALA A 1 144 ? 2.162 7.839 -9.919 1.00 98.25 144 ALA A N 1
ATOM 1117 C CA . ALA A 1 144 ? 2.463 6.542 -9.319 1.00 98.25 144 ALA A CA 1
ATOM 1118 C C . ALA A 1 144 ? 3.780 6.504 -8.513 1.00 98.25 144 ALA A C 1
ATOM 1120 O O . ALA A 1 144 ? 4.055 5.517 -7.817 1.00 98.25 144 ALA A O 1
ATOM 1121 N N . THR A 1 145 ? 4.613 7.545 -8.601 1.00 97.38 145 THR A N 1
ATOM 1122 C CA . THR A 1 145 ? 5.837 7.684 -7.795 1.00 97.38 145 THR A CA 1
ATOM 1123 C C . THR A 1 145 ? 5.536 8.359 -6.459 1.00 97.38 145 THR A C 1
ATOM 1125 O O . THR A 1 145 ? 4.643 9.193 -6.388 1.00 97.38 145 THR A O 1
ATOM 1128 N N . LEU A 1 146 ? 6.303 8.050 -5.406 1.00 94.44 146 LEU A N 1
ATOM 1129 C CA . LEU A 1 146 ? 6.074 8.657 -4.086 1.00 94.44 146 LEU A CA 1
ATOM 1130 C C . LEU A 1 146 ? 6.295 10.171 -4.075 1.00 94.44 146 LEU A C 1
ATOM 1132 O O . LEU A 1 146 ? 5.631 10.868 -3.325 1.00 94.44 146 LEU A O 1
ATOM 1136 N N . ASP A 1 147 ? 7.210 10.672 -4.903 1.00 94.38 147 ASP A N 1
ATOM 1137 C CA . ASP A 1 147 ? 7.458 12.109 -4.988 1.00 94.38 147 ASP A CA 1
ATOM 1138 C C . ASP A 1 147 ? 6.393 12.780 -5.877 1.00 94.38 147 ASP A C 1
ATOM 1140 O O . ASP A 1 147 ? 5.831 13.809 -5.515 1.00 94.38 147 ASP A O 1
ATOM 1144 N N . GLY A 1 148 ? 6.044 12.176 -7.020 1.00 97.25 148 GLY A N 1
ATOM 1145 C CA . GLY A 1 148 ? 5.064 12.742 -7.949 1.00 97.25 148 GLY A CA 1
ATOM 1146 C C . GLY A 1 148 ? 3.627 12.716 -7.437 1.00 97.25 148 GLY A C 1
ATOM 1147 O O . GLY A 1 148 ? 2.880 13.656 -7.707 1.00 97.25 148 GLY A O 1
ATOM 1148 N N . MET A 1 149 ? 3.245 11.705 -6.649 1.00 97.50 149 MET A N 1
ATOM 1149 C CA . MET A 1 149 ? 1.907 11.619 -6.055 1.00 97.50 149 MET A CA 1
ATOM 1150 C C . MET A 1 149 ? 1.583 12.835 -5.180 1.00 97.50 149 MET A C 1
ATOM 1152 O O . MET A 1 149 ? 0.435 13.259 -5.136 1.00 97.50 149 MET A O 1
ATOM 1156 N N . GLU A 1 150 ? 2.587 13.442 -4.542 1.00 96.94 150 GLU A N 1
ATOM 1157 C CA . GLU A 1 150 ? 2.393 14.611 -3.676 1.00 96.94 150 GLU A CA 1
ATOM 1158 C C . GLU A 1 150 ? 2.207 15.921 -4.452 1.00 96.94 150 GLU A C 1
ATOM 1160 O O . GLU A 1 150 ? 1.715 16.909 -3.910 1.00 96.94 150 GLU A O 1
ATOM 1165 N N . HIS A 1 151 ? 2.58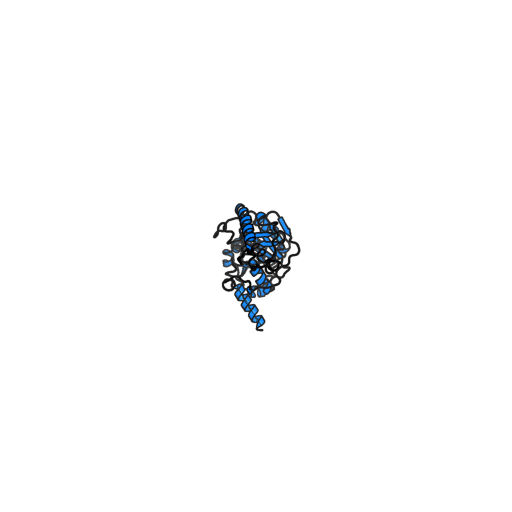1 15.940 -5.732 1.00 97.69 151 HIS A N 1
ATOM 1166 C CA . HIS A 1 151 ? 2.427 17.108 -6.598 1.00 97.69 151 HIS A CA 1
ATOM 1167 C C . HIS A 1 151 ? 1.089 17.140 -7.337 1.00 97.69 151 HIS A C 1
ATOM 1169 O O . HIS A 1 151 ? 0.626 18.220 -7.702 1.00 97.69 151 HIS A O 1
ATOM 1175 N N . VAL A 1 152 ? 0.494 15.975 -7.602 1.00 98.12 152 VAL A N 1
ATOM 1176 C CA . VAL A 1 152 ? -0.722 15.858 -8.432 1.00 98.12 152 VAL A CA 1
ATOM 1177 C C . VAL A 1 152 ? -1.882 15.159 -7.728 1.00 98.12 152 VAL A C 1
ATOM 1179 O O . VAL A 1 152 ? -3.014 15.252 -8.191 1.00 98.12 152 VAL A O 1
ATOM 1182 N N . GLY A 1 153 ? -1.612 14.447 -6.635 1.00 98.00 153 GLY A N 1
ATOM 1183 C CA . GLY A 1 153 ? -2.620 13.826 -5.788 1.00 98.00 153 GLY A CA 1
ATOM 1184 C C . GLY A 1 153 ? -3.206 14.793 -4.766 1.00 98.00 153 GLY A C 1
ATOM 1185 O O . GLY A 1 153 ? -2.724 15.910 -4.574 1.00 98.00 153 GLY A O 1
ATOM 1186 N N . ARG A 1 154 ? -4.249 14.337 -4.072 1.00 98.19 154 ARG A N 1
ATOM 1187 C CA . ARG A 1 154 ? -4.897 15.084 -2.993 1.00 98.19 154 ARG A CA 1
ATOM 1188 C C . ARG A 1 154 ? -4.493 14.498 -1.635 1.00 98.19 154 ARG A C 1
ATOM 1190 O O . ARG A 1 154 ? -4.776 13.321 -1.412 1.00 98.19 154 ARG A O 1
ATOM 1197 N N . PRO A 1 155 ? -3.912 15.277 -0.706 1.00 98.25 155 PRO A N 1
ATOM 1198 C CA . PRO A 1 155 ? -3.764 14.824 0.672 1.00 98.25 155 PRO A CA 1
ATOM 1199 C C . PRO A 1 155 ? -5.154 14.687 1.307 1.00 98.25 155 PRO A C 1
ATOM 1201 O O . PRO A 1 155 ? -6.017 15.547 1.109 1.00 98.25 155 PRO A O 1
ATOM 1204 N N . VAL A 1 156 ? -5.380 13.601 2.043 1.00 98.38 156 VAL A N 1
ATOM 1205 C CA . VAL A 1 156 ? -6.669 13.293 2.677 1.00 98.38 156 VAL A CA 1
ATOM 1206 C C . VAL A 1 156 ? -6.459 12.856 4.123 1.00 98.38 156 VAL A C 1
ATOM 1208 O O . VAL A 1 156 ? -5.584 12.042 4.425 1.00 98.38 156 VAL A O 1
ATOM 1211 N N . SER A 1 157 ? -7.262 13.418 5.018 1.00 98.38 157 SER A N 1
ATOM 1212 C CA . SER A 1 157 ? -7.375 12.985 6.411 1.00 98.38 157 SER A CA 1
ATOM 1213 C C . SER A 1 157 ? -8.228 11.714 6.536 1.00 98.38 157 SER A C 1
ATOM 1215 O O . SER A 1 157 ? -8.892 11.291 5.583 1.00 98.38 157 SER A O 1
ATOM 1217 N N . LEU A 1 158 ? -8.233 11.080 7.710 1.00 97.81 158 LEU A N 1
ATOM 1218 C CA . LEU A 1 158 ? -9.129 9.954 7.985 1.00 97.81 158 LEU A CA 1
ATOM 1219 C C . LEU A 1 158 ? -10.600 10.373 7.915 1.00 97.81 158 LEU A C 1
ATOM 1221 O O . LEU A 1 158 ? -11.429 9.583 7.456 1.00 97.81 158 LEU A O 1
ATOM 1225 N N . GLN A 1 159 ? -10.929 11.596 8.338 1.00 97.44 159 GLN A N 1
ATOM 1226 C CA . GLN A 1 159 ? -12.284 12.124 8.193 1.00 97.44 159 GLN A CA 1
ATOM 1227 C C . GLN A 1 159 ? -12.638 12.407 6.726 1.00 97.44 159 GLN A C 1
ATOM 1229 O O . GLN A 1 159 ? -13.704 11.978 6.286 1.00 97.44 159 GLN A O 1
ATOM 1234 N N . ASP A 1 160 ? -11.730 13.004 5.940 1.00 97.94 160 ASP A N 1
ATOM 1235 C CA . ASP A 1 160 ? -11.945 13.196 4.494 1.00 97.94 160 ASP A CA 1
ATOM 1236 C C . ASP A 1 160 ? -12.257 11.868 3.794 1.00 97.94 160 ASP A C 1
ATOM 1238 O O . ASP A 1 160 ? -13.128 11.810 2.931 1.00 97.94 160 ASP A O 1
ATOM 1242 N N . LEU A 1 161 ? -11.559 10.785 4.156 1.00 97.31 161 LEU A N 1
ATOM 1243 C CA . LEU A 1 161 ? -11.795 9.462 3.571 1.00 97.31 161 LEU A CA 1
ATOM 1244 C C . LEU A 1 161 ? -13.195 8.919 3.876 1.00 97.31 161 LEU A C 1
ATOM 1246 O O . LEU A 1 161 ? -13.810 8.308 3.002 1.00 97.31 161 LEU A O 1
ATOM 1250 N N . VAL A 1 162 ? -13.704 9.141 5.091 1.00 96.44 162 VAL A N 1
ATOM 1251 C CA . VAL A 1 162 ? -15.080 8.775 5.462 1.00 96.44 162 VAL A CA 1
ATOM 1252 C C . VAL A 1 162 ? -16.080 9.593 4.647 1.00 96.44 162 VAL A C 1
ATOM 1254 O O . VAL A 1 162 ? -16.997 9.021 4.056 1.00 96.44 162 VAL A O 1
ATOM 1257 N N . ASP A 1 163 ? -15.868 10.904 4.547 1.00 97.00 163 ASP A N 1
ATOM 1258 C CA . ASP A 1 163 ? -16.773 11.818 3.844 1.00 97.00 163 ASP A CA 1
ATOM 1259 C C . ASP A 1 163 ? -16.781 11.576 2.325 1.00 97.00 163 ASP A C 1
ATOM 1261 O O . ASP A 1 163 ? -17.816 11.699 1.666 1.00 97.00 163 ASP A O 1
ATOM 1265 N N . LEU A 1 164 ? -15.636 11.184 1.756 1.00 95.81 164 LEU A N 1
ATOM 1266 C CA . LEU A 1 164 ? -15.483 10.859 0.338 1.00 95.81 164 LEU A CA 1
ATOM 1267 C C . LEU A 1 164 ? -15.958 9.447 -0.015 1.00 95.81 164 LEU A C 1
ATOM 1269 O O . LEU A 1 164 ? -16.185 9.186 -1.198 1.00 95.81 164 LEU A O 1
ATOM 1273 N N . GLN A 1 165 ? -16.138 8.538 0.951 1.00 93.38 165 GLN A N 1
ATOM 1274 C CA . GLN A 1 165 ? -16.493 7.136 0.689 1.00 93.38 165 GLN A CA 1
ATOM 1275 C C . GLN A 1 165 ? -17.712 6.968 -0.245 1.00 93.38 165 GLN A C 1
ATOM 1277 O O . GLN A 1 165 ? -17.624 6.152 -1.166 1.00 93.38 165 GLN A O 1
ATOM 1282 N N . PRO A 1 166 ? -18.822 7.728 -0.119 1.00 93.81 166 PRO A N 1
ATOM 1283 C CA . PRO A 1 166 ? -19.940 7.621 -1.062 1.00 93.81 166 PRO A CA 1
ATOM 1284 C C . PRO A 1 166 ? -19.536 7.950 -2.507 1.00 93.81 166 PRO A C 1
ATOM 1286 O O . PRO A 1 166 ? -20.068 7.376 -3.459 1.00 93.81 166 PRO A O 1
ATOM 1289 N N . ALA A 1 167 ? -18.577 8.864 -2.672 1.00 91.56 167 ALA A N 1
ATOM 1290 C CA . ALA A 1 167 ? -18.095 9.327 -3.962 1.00 91.56 167 ALA A CA 1
ATOM 1291 C C . ALA A 1 167 ? -16.995 8.442 -4.549 1.00 91.56 167 ALA A C 1
ATOM 1293 O O . ALA A 1 167 ? -16.968 8.329 -5.764 1.00 91.56 167 ALA A O 1
ATOM 1294 N N . ILE A 1 168 ? -16.124 7.813 -3.754 1.00 90.31 168 ILE A N 1
ATOM 1295 C CA . ILE A 1 168 ? -15.012 6.973 -4.255 1.00 90.31 168 ILE A CA 1
ATOM 1296 C C . ILE A 1 168 ? -15.272 5.464 -4.098 1.00 90.31 168 ILE A C 1
ATOM 1298 O O . ILE A 1 168 ? -14.529 4.634 -4.622 1.00 90.31 168 ILE A O 1
ATOM 1302 N N . GLY A 1 169 ? -16.377 5.092 -3.452 1.00 89.69 169 GLY A N 1
ATOM 1303 C CA . GLY A 1 169 ? -16.718 3.708 -3.137 1.00 89.69 169 GLY A CA 1
ATOM 1304 C C . GLY A 1 169 ? -15.895 3.133 -1.975 1.00 89.69 169 GLY A C 1
ATOM 1305 O O . GLY A 1 169 ? -15.041 3.814 -1.405 1.00 89.69 169 GLY A O 1
ATOM 1306 N N . PRO A 1 170 ? -16.151 1.870 -1.594 1.00 90.06 170 PRO A N 1
ATOM 1307 C CA . PRO A 1 170 ? -15.351 1.187 -0.585 1.00 90.06 170 PRO A CA 1
ATOM 1308 C C . PRO A 1 170 ? -13.934 0.899 -1.100 1.00 90.06 170 PRO A C 1
ATOM 1310 O O . PRO A 1 170 ? -13.713 0.746 -2.305 1.00 90.06 170 PRO A O 1
ATOM 1313 N N . ILE A 1 171 ? -12.990 0.744 -0.170 1.00 96.50 171 ILE A N 1
ATOM 1314 C CA . ILE A 1 171 ? -11.667 0.194 -0.476 1.00 96.50 171 ILE A CA 1
ATOM 1315 C C . ILE A 1 171 ? -11.846 -1.308 -0.720 1.00 96.50 171 ILE A C 1
ATOM 1317 O O . ILE A 1 171 ? -12.041 -2.082 0.221 1.00 96.50 171 ILE A O 1
ATOM 1321 N N . GLY A 1 172 ? -11.833 -1.718 -1.989 1.00 94.81 172 GLY A N 1
ATOM 1322 C CA . GLY A 1 172 ? -12.120 -3.106 -2.371 1.00 94.81 172 GLY A CA 1
ATOM 1323 C C . GLY A 1 172 ? -10.952 -4.067 -2.130 1.00 94.81 172 GLY A C 1
ATOM 1324 O O . GLY A 1 172 ? -11.157 -5.259 -1.898 1.00 94.81 172 GLY A O 1
ATOM 1325 N N . LEU A 1 173 ? -9.729 -3.538 -2.124 1.00 97.00 173 LEU A N 1
ATOM 1326 C CA . LEU A 1 173 ? -8.490 -4.295 -1.978 1.00 97.00 173 LEU A CA 1
ATOM 1327 C C . LEU A 1 173 ? -7.414 -3.419 -1.325 1.00 97.00 173 LEU A C 1
ATOM 1329 O O . LEU A 1 173 ? -7.284 -2.242 -1.671 1.00 97.00 173 LEU A O 1
ATOM 1333 N N . MET A 1 174 ? -6.611 -4.007 -0.437 1.00 98.56 174 MET A N 1
ATOM 1334 C CA . MET A 1 174 ? -5.342 -3.432 0.016 1.00 98.56 174 MET A CA 1
ATOM 1335 C C . MET A 1 174 ? -4.163 -4.249 -0.514 1.00 98.56 174 MET A C 1
ATOM 1337 O O . MET A 1 174 ? -4.156 -5.475 -0.418 1.00 98.56 174 MET A O 1
ATOM 1341 N N . VAL A 1 175 ? -3.148 -3.580 -1.055 1.00 98.75 175 VAL A N 1
ATOM 1342 C CA . VAL A 1 175 ? -1.973 -4.224 -1.652 1.00 98.75 175 VAL A CA 1
ATOM 1343 C C . VAL A 1 175 ? -0.700 -3.742 -0.977 1.00 98.75 175 VAL A C 1
ATOM 1345 O O . VAL A 1 175 ? -0.513 -2.542 -0.782 1.00 98.75 175 VAL A O 1
ATOM 1348 N N . THR A 1 176 ? 0.189 -4.676 -0.656 1.00 98.31 176 THR A N 1
ATOM 1349 C CA . THR A 1 176 ? 1.483 -4.408 -0.019 1.00 98.31 176 THR A CA 1
ATOM 1350 C C . THR A 1 176 ? 2.581 -5.253 -0.652 1.00 98.31 176 THR A C 1
ATOM 1352 O O . THR A 1 176 ? 2.343 -6.360 -1.130 1.00 98.31 176 THR A O 1
ATOM 1355 N N . GLY A 1 177 ? 3.803 -4.744 -0.676 1.00 97.12 177 GLY A N 1
ATOM 1356 C CA . GLY A 1 177 ? 4.983 -5.585 -0.750 1.00 97.12 177 GLY A CA 1
ATOM 1357 C C . GLY A 1 177 ? 5.397 -6.017 0.659 1.00 97.12 177 GLY A C 1
ATOM 1358 O O . GLY A 1 177 ? 4.876 -5.561 1.672 1.00 97.12 177 GLY A O 1
ATOM 1359 N N . THR A 1 178 ? 6.356 -6.924 0.774 1.00 94.75 178 THR A N 1
ATOM 1360 C CA . THR A 1 178 ? 6.902 -7.302 2.086 1.00 94.75 178 THR A CA 1
ATOM 1361 C C . THR A 1 178 ? 8.318 -7.834 1.932 1.00 94.75 178 THR A C 1
ATOM 1363 O O . THR A 1 178 ? 8.759 -8.113 0.822 1.00 94.75 178 THR A O 1
ATOM 1366 N N . GLY A 1 179 ? 9.054 -7.944 3.040 1.00 92.06 179 GLY A N 1
ATOM 1367 C CA . GLY A 1 179 ? 10.401 -8.515 3.045 1.00 92.06 179 GLY A CA 1
ATOM 1368 C C . GLY A 1 179 ? 10.367 -10.012 2.753 1.00 92.06 179 GLY A C 1
ATOM 1369 O O . GLY A 1 179 ? 11.111 -10.489 1.901 1.00 92.06 179 GLY A O 1
ATOM 1370 N N . ALA A 1 180 ? 9.466 -10.727 3.420 1.00 92.75 180 ALA A N 1
ATOM 1371 C CA . ALA A 1 180 ? 9.123 -12.112 3.138 1.00 92.75 180 ALA A CA 1
ATOM 1372 C C . ALA A 1 180 ? 7.655 -12.391 3.491 1.00 92.75 180 ALA A C 1
ATOM 1374 O O . ALA A 1 180 ? 6.992 -11.569 4.134 1.00 92.75 180 ALA A O 1
ATOM 1375 N N . ILE A 1 181 ? 7.144 -13.539 3.063 1.00 94.88 181 ILE A N 1
ATOM 1376 C CA . ILE A 1 181 ? 5.785 -14.015 3.343 1.00 94.88 181 ILE A CA 1
ATOM 1377 C C . ILE A 1 181 ? 5.761 -15.538 3.274 1.00 94.88 181 ILE A C 1
ATOM 1379 O O . ILE A 1 181 ? 6.535 -16.109 2.515 1.00 94.88 181 ILE A O 1
ATOM 1383 N N . ASN A 1 182 ? 4.898 -16.211 4.030 1.00 94.12 182 ASN A N 1
ATOM 1384 C CA . ASN A 1 182 ? 4.715 -17.656 3.876 1.00 94.12 182 ASN A CA 1
ATOM 1385 C C . ASN A 1 182 ? 3.468 -18.017 3.056 1.00 94.12 182 ASN A C 1
ATOM 1387 O O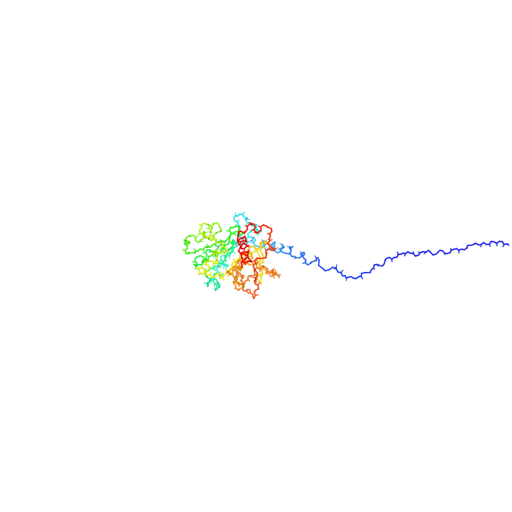 . ASN A 1 182 ? 2.643 -17.171 2.709 1.00 94.12 182 ASN A O 1
ATOM 1391 N N . THR A 1 183 ? 3.293 -19.310 2.790 1.00 93.94 183 THR A N 1
ATOM 1392 C CA . THR A 1 183 ? 2.142 -19.853 2.044 1.00 93.94 183 THR A CA 1
ATOM 1393 C C . THR A 1 183 ? 0.788 -19.683 2.744 1.00 93.94 183 THR A C 1
ATOM 1395 O O . THR A 1 183 ? -0.250 -19.954 2.144 1.00 93.94 183 THR A O 1
ATOM 1398 N N . ARG A 1 184 ? 0.777 -19.195 3.991 1.00 93.62 184 ARG A N 1
ATOM 1399 C CA . ARG A 1 184 ? -0.430 -18.837 4.751 1.00 93.62 184 ARG A CA 1
ATOM 1400 C C . ARG A 1 184 ? -0.693 -17.330 4.797 1.00 93.62 184 ARG A C 1
ATOM 1402 O O . ARG A 1 184 ? -1.478 -16.880 5.625 1.00 93.62 184 ARG A O 1
ATOM 1409 N N . GLY A 1 185 ? -0.007 -16.548 3.964 1.00 95.00 185 GLY A N 1
ATOM 1410 C CA . GLY A 1 185 ? -0.213 -15.103 3.864 1.00 95.00 185 GLY A CA 1
ATOM 1411 C C . GLY A 1 185 ? 0.357 -14.292 5.029 1.00 95.00 185 GLY A C 1
ATOM 1412 O O . GLY A 1 185 ? 0.114 -13.088 5.110 1.00 95.00 185 GLY A O 1
ATOM 1413 N N . VAL A 1 186 ? 1.107 -14.919 5.941 1.00 94.12 186 VAL A N 1
ATOM 1414 C CA . VAL A 1 186 ? 1.705 -14.237 7.093 1.00 94.12 186 VAL A CA 1
ATOM 1415 C C . VAL A 1 186 ? 2.948 -13.506 6.621 1.00 94.12 186 VAL A C 1
ATOM 1417 O O . VAL A 1 186 ? 3.921 -14.120 6.169 1.00 94.12 186 VAL A O 1
ATOM 1420 N N . ARG A 1 187 ? 2.895 -12.179 6.702 1.00 92.62 187 ARG A N 1
ATOM 1421 C CA . ARG A 1 187 ? 3.958 -11.299 6.231 1.00 92.62 187 ARG A CA 1
ATOM 1422 C C . ARG A 1 187 ? 5.060 -11.162 7.266 1.00 92.62 187 ARG A C 1
ATOM 1424 O O . ARG A 1 187 ? 4.831 -11.125 8.470 1.00 92.62 187 ARG A O 1
ATOM 1431 N N . PHE A 1 188 ? 6.268 -11.008 6.755 1.00 83.25 188 PHE A N 1
ATOM 1432 C CA . PHE A 1 188 ? 7.446 -10.673 7.522 1.00 83.25 188 PHE A CA 1
ATOM 1433 C C . PHE A 1 188 ? 8.105 -9.418 6.943 1.00 83.25 188 PHE A C 1
ATOM 1435 O O . PHE A 1 188 ? 8.914 -9.472 6.013 1.00 83.25 188 PHE A O 1
ATOM 1442 N N . GLY A 1 189 ? 7.699 -8.262 7.471 1.00 73.38 189 GLY A N 1
ATOM 1443 C CA . GLY A 1 189 ? 8.169 -6.955 7.021 1.00 73.38 189 GLY A CA 1
ATOM 1444 C C . GLY A 1 189 ? 9.459 -6.480 7.698 1.00 73.38 189 GLY A C 1
ATOM 1445 O O . GLY A 1 189 ? 10.167 -7.221 8.382 1.00 73.38 189 GLY A O 1
ATOM 1446 N N . LYS A 1 190 ? 9.734 -5.179 7.550 1.00 72.12 190 LYS A N 1
ATOM 1447 C CA . LYS A 1 190 ? 10.884 -4.487 8.165 1.00 72.12 190 LYS A CA 1
ATOM 1448 C C . LYS A 1 190 ? 10.827 -4.417 9.701 1.00 72.12 190 LYS A C 1
ATOM 1450 O O . LYS A 1 190 ? 11.830 -4.117 10.332 1.00 72.12 190 LYS A O 1
ATOM 1455 N N . GLY A 1 191 ? 9.669 -4.709 10.300 1.00 73.12 191 GLY A N 1
ATOM 1456 C CA . GLY A 1 191 ? 9.457 -4.667 11.753 1.00 73.12 191 GLY A CA 1
ATOM 1457 C C . GLY A 1 191 ? 8.886 -3.348 12.288 1.00 73.12 191 GLY A C 1
ATOM 1458 O O . GLY A 1 191 ? 8.803 -3.187 13.500 1.00 73.12 191 GLY A O 1
ATOM 1459 N N . HIS A 1 192 ? 8.480 -2.423 11.411 1.00 77.12 192 HIS A N 1
ATOM 1460 C CA . HIS A 1 192 ? 7.829 -1.163 11.801 1.00 77.12 192 HIS A CA 1
ATOM 1461 C C . HIS A 1 192 ? 6.293 -1.216 11.786 1.00 77.12 192 HIS A C 1
ATOM 1463 O O . HIS A 1 192 ? 5.663 -0.287 12.263 1.00 77.12 192 HIS A O 1
ATOM 1469 N N . GLY A 1 193 ? 5.675 -2.259 11.221 1.00 89.06 193 GLY A N 1
ATOM 1470 C CA . GLY A 1 193 ? 4.216 -2.432 11.262 1.00 89.06 193 GLY A CA 1
ATOM 1471 C C . GLY A 1 193 ? 3.391 -1.391 10.493 1.00 89.06 193 GLY A C 1
ATOM 1472 O O . GLY A 1 193 ? 2.202 -1.273 10.744 1.00 89.06 193 GLY A O 1
ATOM 1473 N N . PHE A 1 194 ? 3.976 -0.624 9.561 1.00 94.56 194 PHE A N 1
ATOM 1474 C CA . PHE A 1 194 ? 3.251 0.458 8.872 1.00 94.56 194 PHE A CA 1
ATOM 1475 C C . PHE A 1 194 ? 1.981 -0.009 8.156 1.00 94.56 194 PHE A C 1
ATOM 1477 O O . PHE A 1 194 ? 0.939 0.607 8.326 1.00 94.56 194 PHE A O 1
ATOM 1484 N N . PHE A 1 195 ? 2.031 -1.125 7.428 1.00 96.56 195 PHE A N 1
ATOM 1485 C CA . PHE A 1 195 ? 0.831 -1.648 6.773 1.00 96.56 195 PHE A CA 1
ATOM 1486 C C . PHE A 1 195 ? -0.230 -2.128 7.772 1.00 96.56 195 PHE A C 1
ATOM 1488 O O . PHE A 1 195 ? -1.424 -2.037 7.511 1.00 96.56 195 PHE A O 1
ATOM 1495 N N . ASP A 1 196 ? 0.198 -2.611 8.938 1.00 96.12 196 ASP A N 1
ATOM 1496 C CA . ASP A 1 196 ? -0.712 -3.008 10.012 1.00 96.12 196 ASP A CA 1
ATOM 1497 C C . ASP A 1 196 ? -1.370 -1.775 10.653 1.00 96.12 196 ASP A C 1
ATOM 1499 O O . ASP A 1 196 ? -2.559 -1.802 10.965 1.00 96.12 196 ASP A O 1
ATOM 1503 N N . LEU A 1 197 ? -0.643 -0.654 10.755 1.00 97.00 197 LEU A N 1
ATOM 1504 C CA . LEU A 1 197 ? -1.204 0.644 11.144 1.00 97.00 197 LEU A CA 1
ATOM 1505 C C . LEU A 1 197 ? -2.184 1.176 10.091 1.00 97.00 197 LEU A C 1
ATOM 1507 O O . LEU A 1 197 ? -3.251 1.665 10.450 1.00 97.00 197 LEU A O 1
ATOM 1511 N N . GLU A 1 198 ? -1.857 1.071 8.802 1.00 98.00 198 GLU A N 1
ATOM 1512 C CA . GLU A 1 198 ? -2.746 1.462 7.698 1.00 98.00 198 GLU A CA 1
ATOM 1513 C C . GLU A 1 198 ? -4.058 0.680 7.746 1.00 98.00 198 GLU A C 1
ATOM 1515 O O . GLU A 1 198 ? -5.131 1.286 7.714 1.00 98.00 198 GLU A O 1
ATOM 1520 N N . TRP A 1 199 ? -3.982 -0.644 7.915 1.00 98.00 199 TRP A N 1
ATOM 1521 C CA . TRP A 1 199 ? -5.154 -1.485 8.147 1.00 98.00 199 TRP A CA 1
ATOM 1522 C C . TRP A 1 199 ? -5.944 -1.019 9.369 1.00 98.00 199 TRP A C 1
ATOM 1524 O O . TRP A 1 199 ? -7.138 -0.755 9.260 1.00 98.00 199 TRP A O 1
ATOM 1534 N N . ALA A 1 200 ? -5.290 -0.891 10.525 1.00 97.56 200 ALA A N 1
ATOM 1535 C CA . ALA A 1 200 ? -5.946 -0.579 11.789 1.00 97.56 200 ALA A CA 1
ATOM 1536 C C . ALA A 1 200 ? -6.643 0.792 11.777 1.00 97.56 200 ALA A C 1
ATOM 1538 O O . ALA A 1 200 ? -7.769 0.903 12.264 1.00 97.56 200 ALA A O 1
ATOM 1539 N N . MET A 1 201 ? -6.024 1.818 11.182 1.00 98.00 201 MET A N 1
ATOM 1540 C CA . MET A 1 201 ? -6.633 3.146 11.043 1.00 98.00 201 MET A CA 1
ATOM 1541 C C . MET A 1 201 ? -7.849 3.114 10.114 1.00 98.00 201 MET A C 1
ATOM 1543 O O . MET A 1 201 ? -8.912 3.628 10.466 1.00 98.00 201 MET A O 1
ATOM 1547 N N . LEU A 1 202 ? -7.729 2.470 8.949 1.00 97.81 202 LEU A N 1
ATOM 1548 C CA . LEU A 1 202 ? -8.843 2.344 8.006 1.00 97.81 202 LEU A CA 1
ATOM 1549 C C . LEU A 1 202 ? -9.977 1.484 8.587 1.00 97.81 202 LEU A C 1
ATOM 1551 O O . LEU A 1 202 ? -11.154 1.789 8.387 1.00 97.81 202 LEU A O 1
ATOM 1555 N N . PHE A 1 203 ? -9.644 0.436 9.342 1.00 97.12 203 PHE A N 1
ATOM 1556 C CA . PHE A 1 203 ? -10.604 -0.439 10.010 1.00 97.12 203 PHE A CA 1
ATOM 1557 C C . PHE A 1 203 ? -11.368 0.310 11.106 1.00 97.12 203 PHE A C 1
ATOM 1559 O O . PHE A 1 203 ? -12.597 0.244 11.145 1.00 97.12 203 PHE A O 1
ATOM 1566 N N . ALA A 1 204 ? -10.667 1.081 11.946 1.00 96.56 204 ALA A N 1
ATOM 1567 C CA . ALA A 1 204 ? -11.269 1.885 13.013 1.00 96.56 204 ALA A CA 1
ATOM 1568 C C . ALA A 1 204 ? -12.276 2.919 12.479 1.00 96.56 204 ALA A C 1
ATOM 1570 O O . ALA A 1 204 ? -13.252 3.256 13.150 1.00 96.56 204 ALA A O 1
ATOM 1571 N N . ARG A 1 205 ? -12.079 3.393 11.244 1.00 95.56 205 ARG A N 1
ATOM 1572 C CA . ARG A 1 205 ? -13.009 4.298 10.547 1.00 95.56 205 ARG A CA 1
ATOM 1573 C C . ARG A 1 205 ? -14.050 3.580 9.683 1.00 95.56 205 ARG A C 1
ATOM 1575 O O . ARG A 1 205 ? -14.851 4.235 9.025 1.00 95.56 205 ARG A O 1
ATOM 1582 N N . GLY A 1 206 ? -14.062 2.247 9.673 1.00 94.44 206 GLY A N 1
ATOM 1583 C CA . GLY A 1 206 ? -15.007 1.443 8.895 1.00 94.44 206 GLY A CA 1
ATOM 1584 C C . GLY A 1 206 ? -14.791 1.494 7.378 1.00 94.44 206 GLY A C 1
ATOM 1585 O O . GLY A 1 206 ? -15.699 1.128 6.628 1.00 94.44 206 GLY A O 1
ATOM 1586 N N . LEU A 1 207 ? -13.614 1.939 6.927 1.00 95.56 207 LEU A N 1
ATOM 1587 C CA . LEU A 1 207 ? -13.230 2.030 5.513 1.00 95.56 207 LEU A CA 1
ATOM 1588 C C . LEU A 1 207 ? -12.780 0.675 4.947 1.00 95.56 207 LEU A C 1
ATOM 1590 O O . LEU A 1 207 ? -12.922 0.434 3.749 1.00 95.56 207 LEU A O 1
ATOM 1594 N N . VAL A 1 208 ? -12.289 -0.217 5.813 1.00 96.25 208 VAL A N 1
ATOM 1595 C CA . VAL A 1 208 ? -12.017 -1.632 5.513 1.00 96.25 208 VAL A CA 1
ATOM 1596 C C . VAL A 1 208 ? -12.686 -2.538 6.547 1.00 96.25 208 VAL A C 1
ATOM 1598 O O . VAL A 1 208 ? -13.048 -2.104 7.643 1.00 96.25 208 VAL A O 1
ATOM 1601 N N . ARG A 1 209 ? -12.888 -3.810 6.193 1.00 94.81 209 ARG A N 1
ATOM 1602 C CA . ARG A 1 209 ? -13.543 -4.828 7.033 1.00 94.81 209 ARG A CA 1
ATOM 1603 C C . ARG A 1 209 ? -12.745 -6.132 7.008 1.00 94.81 209 ARG A C 1
ATOM 1605 O O . ARG A 1 209 ? -11.920 -6.301 6.121 1.00 94.81 209 ARG A O 1
ATOM 1612 N N . PRO A 1 210 ? -13.005 -7.111 7.895 1.00 93.75 210 PRO A N 1
ATOM 1613 C CA . PRO A 1 210 ? -12.197 -8.338 7.955 1.00 93.75 210 PRO A CA 1
ATOM 1614 C C . PRO A 1 210 ? -12.203 -9.160 6.652 1.00 93.75 210 PRO A C 1
ATOM 1616 O O . PRO A 1 210 ? -11.275 -9.920 6.388 1.00 93.75 210 PRO A O 1
ATOM 1619 N N . HIS A 1 211 ? -13.235 -8.981 5.822 1.00 93.19 211 HIS A N 1
ATOM 1620 C CA . HIS A 1 211 ? -13.361 -9.590 4.498 1.00 93.19 211 HIS A CA 1
ATOM 1621 C C . HIS A 1 211 ? -12.770 -8.745 3.356 1.00 93.19 211 HIS A C 1
ATOM 1623 O O . HIS A 1 211 ? -12.760 -9.215 2.223 1.00 93.19 211 HIS A O 1
ATOM 1629 N N . THR A 1 212 ? -12.291 -7.521 3.613 1.00 95.81 212 THR A N 1
ATOM 1630 C CA . THR A 1 212 ? -11.532 -6.748 2.619 1.00 95.81 212 THR A CA 1
ATOM 1631 C C . THR A 1 212 ? -10.318 -7.571 2.208 1.00 95.81 212 THR A C 1
ATOM 1633 O O . THR A 1 212 ? -9.594 -8.088 3.067 1.00 95.81 212 THR A O 1
ATOM 1636 N N . VAL A 1 213 ? -10.126 -7.730 0.899 1.00 97.00 213 VAL A N 1
ATOM 1637 C CA . VAL A 1 213 ? -9.031 -8.533 0.354 1.00 97.00 213 VAL A CA 1
ATOM 1638 C C . VAL A 1 213 ? -7.711 -7.809 0.604 1.00 97.00 213 VAL A C 1
ATOM 1640 O O . VAL A 1 213 ? -7.612 -6.592 0.441 1.00 97.00 213 VAL A O 1
ATOM 1643 N N . VAL A 1 214 ? -6.690 -8.564 0.990 1.00 98.12 214 VAL A N 1
ATOM 1644 C CA . VAL A 1 214 ? -5.315 -8.107 1.155 1.00 98.12 214 VAL A CA 1
ATOM 1645 C C . VAL A 1 214 ? -4.413 -8.957 0.265 1.00 98.12 214 VAL A C 1
ATOM 1647 O O . VAL A 1 214 ? -4.351 -10.178 0.413 1.00 98.12 214 VAL A O 1
ATOM 1650 N N . ALA A 1 215 ? -3.684 -8.315 -0.643 1.00 98.38 215 ALA A N 1
ATOM 1651 C CA . ALA A 1 215 ? -2.739 -8.976 -1.536 1.00 98.38 215 ALA A CA 1
ATOM 1652 C C . ALA A 1 215 ? -1.296 -8.562 -1.232 1.00 98.38 215 ALA A C 1
ATOM 1654 O O . ALA A 1 215 ? -1.002 -7.383 -1.031 1.00 98.38 215 ALA A O 1
ATOM 1655 N N . ALA A 1 216 ? -0.389 -9.535 -1.246 1.00 98.31 216 ALA A N 1
ATOM 1656 C CA . ALA A 1 216 ? 1.045 -9.294 -1.241 1.00 98.31 216 ALA A CA 1
ATOM 1657 C C . ALA A 1 216 ? 1.634 -9.481 -2.641 1.00 98.31 216 ALA A C 1
ATOM 1659 O O . ALA A 1 216 ? 1.419 -10.525 -3.253 1.00 98.31 216 ALA A O 1
ATOM 1660 N N . VAL A 1 217 ? 2.425 -8.519 -3.116 1.00 98.62 217 VAL A N 1
ATOM 1661 C CA . VAL A 1 217 ? 3.242 -8.662 -4.333 1.00 98.62 217 VAL A CA 1
ATOM 1662 C C . VAL A 1 217 ? 4.698 -8.844 -3.925 1.00 98.62 217 VAL A C 1
ATOM 1664 O O . VAL A 1 217 ? 5.304 -7.9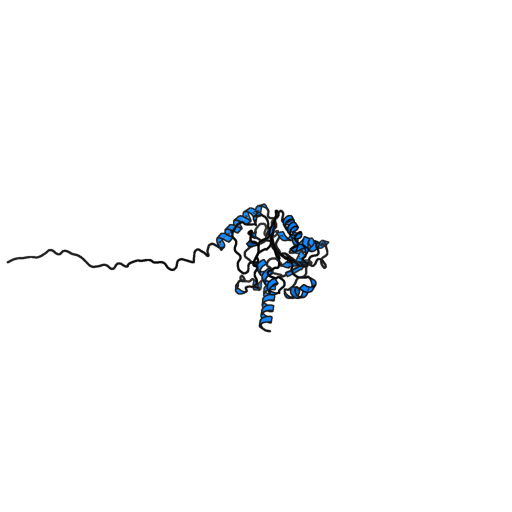53 -3.324 1.00 98.62 217 VAL A O 1
ATOM 1667 N N . VAL A 1 218 ? 5.262 -10.010 -4.230 1.00 98.00 218 VAL A N 1
ATOM 1668 C CA . VAL A 1 218 ? 6.618 -10.399 -3.817 1.00 98.00 218 VAL A CA 1
ATOM 1669 C C . VAL A 1 218 ? 7.324 -11.188 -4.915 1.00 98.00 218 VAL A C 1
ATOM 1671 O O . VAL A 1 218 ? 6.681 -11.793 -5.769 1.00 98.00 218 VAL A O 1
ATOM 1674 N N . HIS A 1 219 ? 8.652 -11.232 -4.888 1.00 98.06 219 HIS A N 1
ATOM 1675 C CA . HIS A 1 219 ? 9.394 -12.175 -5.719 1.00 98.06 219 HIS A CA 1
ATOM 1676 C C . HIS A 1 219 ? 9.273 -13.604 -5.157 1.00 98.06 219 HIS A C 1
ATOM 1678 O O . HIS A 1 219 ? 9.119 -13.792 -3.950 1.00 98.06 219 HIS A O 1
ATOM 1684 N N . ASP A 1 220 ? 9.419 -14.631 -5.999 1.00 97.38 220 ASP A N 1
ATOM 1685 C CA . ASP A 1 220 ? 9.333 -16.042 -5.587 1.00 97.38 220 ASP A CA 1
ATOM 1686 C C . ASP A 1 220 ? 10.289 -16.398 -4.435 1.00 97.38 220 ASP A C 1
ATOM 1688 O O . ASP A 1 220 ? 9.930 -17.160 -3.546 1.00 97.38 220 ASP A O 1
ATOM 1692 N N . CYS A 1 221 ? 11.481 -15.793 -4.391 1.00 95.75 221 CYS A N 1
ATOM 1693 C CA . CYS A 1 221 ? 12.467 -16.020 -3.322 1.00 95.75 221 CYS A CA 1
ATOM 1694 C C . CYS A 1 221 ? 12.071 -15.431 -1.956 1.00 95.75 221 CYS A C 1
ATOM 1696 O O . CYS A 1 221 ? 12.712 -15.723 -0.948 1.00 95.75 221 CYS A O 1
ATOM 1698 N N . GLN A 1 222 ? 11.057 -14.567 -1.922 1.00 95.69 222 GLN A N 1
ATOM 1699 C CA . GLN A 1 222 ? 10.514 -13.985 -0.696 1.00 95.69 222 GLN A CA 1
ATOM 1700 C C . GLN A 1 222 ? 9.332 -14.803 -0.152 1.00 95.69 222 GLN A C 1
ATOM 1702 O O . GLN A 1 222 ? 8.900 -14.553 0.973 1.00 95.69 222 GLN A O 1
ATOM 1707 N N . LEU A 1 223 ? 8.815 -15.762 -0.932 1.00 95.69 223 LEU A N 1
ATOM 1708 C CA . LEU A 1 223 ? 7.804 -16.717 -0.497 1.00 95.69 223 LEU A CA 1
ATOM 1709 C C . LEU A 1 223 ? 8.487 -17.905 0.193 1.00 95.69 223 LEU A C 1
ATOM 1711 O O . LEU A 1 223 ? 9.238 -18.656 -0.423 1.00 95.69 223 LEU A O 1
ATOM 1715 N N . LEU A 1 224 ? 8.228 -18.047 1.487 1.00 92.12 224 LEU A N 1
ATOM 1716 C CA . LEU A 1 224 ? 8.858 -19.009 2.379 1.00 92.12 224 LEU A CA 1
ATOM 1717 C C . LEU A 1 224 ? 7.948 -20.204 2.659 1.00 92.12 224 LEU A C 1
ATOM 1719 O O . LEU A 1 224 ? 6.730 -20.060 2.794 1.00 92.12 224 LEU A O 1
ATOM 1723 N N . ASP A 1 225 ? 8.572 -21.362 2.859 1.00 87.62 225 ASP A N 1
ATOM 1724 C CA . ASP A 1 225 ? 7.911 -22.560 3.386 1.00 87.62 225 ASP A CA 1
ATOM 1725 C C . ASP A 1 225 ? 7.896 -22.588 4.932 1.00 87.62 225 ASP A C 1
ATOM 1727 O O . ASP A 1 225 ? 7.304 -23.479 5.538 1.00 87.62 225 ASP A O 1
ATOM 1731 N N . ASP A 1 226 ? 8.538 -21.611 5.585 1.00 84.06 226 ASP A N 1
ATOM 1732 C CA . ASP A 1 226 ? 8.650 -21.510 7.041 1.00 84.06 226 ASP A CA 1
ATOM 1733 C C . ASP A 1 226 ? 7.293 -21.273 7.755 1.00 84.06 226 ASP A C 1
ATOM 1735 O O . ASP A 1 226 ? 6.404 -20.547 7.286 1.00 84.06 226 ASP A O 1
ATOM 1739 N N . ASP A 1 227 ? 7.153 -21.842 8.963 1.00 82.00 227 ASP A N 1
ATOM 1740 C CA . ASP A 1 227 ? 5.962 -21.726 9.821 1.00 82.00 227 ASP A CA 1
ATOM 1741 C C . ASP A 1 227 ? 5.882 -20.354 10.519 1.00 82.00 227 ASP A C 1
ATOM 1743 O O . ASP A 1 227 ? 6.081 -20.234 11.726 1.00 82.00 227 ASP A O 1
ATOM 1747 N N . LEU A 1 228 ? 5.577 -19.293 9.769 1.00 81.00 228 LEU A N 1
ATOM 1748 C CA . LEU A 1 228 ? 5.342 -17.960 10.339 1.00 81.00 228 LEU A CA 1
ATOM 1749 C C . LEU A 1 228 ? 3.950 -17.859 10.981 1.00 81.00 228 LEU A C 1
ATOM 1751 O O . LEU A 1 228 ? 2.939 -18.207 10.360 1.00 81.00 228 LEU A O 1
ATOM 1755 N N . ARG A 1 229 ? 3.892 -17.349 12.215 1.00 84.56 229 ARG A N 1
ATOM 1756 C CA . ARG A 1 229 ? 2.648 -17.114 12.964 1.00 84.56 229 ARG A CA 1
ATOM 1757 C C . ARG A 1 229 ? 2.395 -15.613 13.103 1.00 84.56 229 ARG A C 1
ATOM 1759 O O . ARG A 1 229 ? 3.344 -14.910 13.451 1.00 84.56 229 ARG A O 1
ATOM 1766 N N . PRO A 1 230 ? 1.170 -15.138 12.820 1.00 87.19 230 PRO A N 1
ATOM 1767 C CA . PRO A 1 230 ? 0.832 -13.733 12.974 1.00 87.19 230 PRO A CA 1
ATOM 1768 C C . PRO A 1 230 ? 0.633 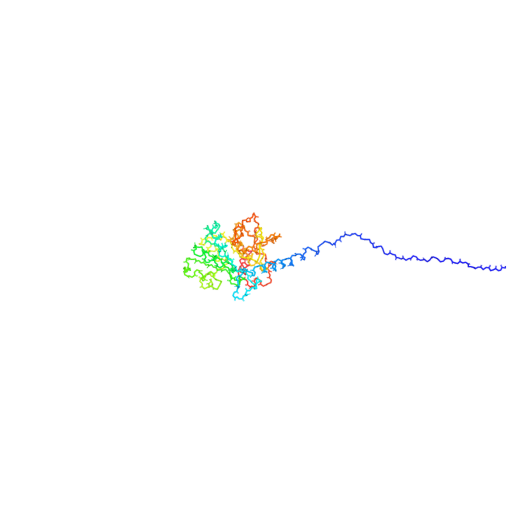-13.388 14.454 1.00 87.19 230 PRO A C 1
ATOM 1770 O O . PRO A 1 230 ? 0.141 -14.209 15.234 1.00 87.19 230 PRO A O 1
ATOM 1773 N N . GLU A 1 231 ? 0.983 -12.164 14.821 1.00 87.31 231 GLU A N 1
ATOM 1774 C CA . GLU A 1 231 ? 0.519 -11.513 16.044 1.00 87.31 231 GLU A CA 1
ATOM 1775 C C . GLU A 1 231 ? -0.940 -11.028 15.872 1.00 87.31 231 GLU A C 1
ATOM 1777 O O . GLU A 1 231 ? -1.419 -10.903 14.743 1.00 87.31 231 GLU A O 1
ATOM 1782 N N . PRO A 1 232 ? -1.676 -10.705 16.957 1.00 86.12 232 PRO A N 1
ATOM 1783 C CA . PRO A 1 232 ? -3.091 -10.307 16.876 1.00 86.12 232 PRO A CA 1
ATOM 1784 C C . PRO A 1 232 ? -3.392 -9.083 15.995 1.00 86.12 232 PRO A C 1
ATOM 1786 O O . PRO A 1 232 ? -4.524 -8.909 15.550 1.00 86.12 232 PRO A O 1
ATOM 1789 N N . PHE A 1 233 ? -2.391 -8.231 15.777 1.00 87.38 233 PHE A N 1
ATOM 1790 C CA . PHE A 1 233 ? -2.476 -7.011 14.974 1.00 87.38 233 PHE A CA 1
ATOM 1791 C C . PHE A 1 233 ? -1.882 -7.172 13.566 1.00 87.38 233 PHE A C 1
ATOM 1793 O O . PHE A 1 233 ? -1.977 -6.243 12.768 1.00 87.38 233 PHE A O 1
ATOM 1800 N N . ASP A 1 234 ? -1.279 -8.320 13.242 1.00 91.94 234 ASP A N 1
ATOM 1801 C CA . ASP A 1 234 ? -0.662 -8.527 11.932 1.00 91.94 234 ASP A CA 1
ATOM 1802 C C . ASP A 1 234 ? -1.738 -8.743 10.862 1.00 91.94 234 ASP A C 1
ATOM 1804 O O . ASP A 1 234 ? -2.557 -9.665 10.926 1.00 91.94 234 ASP A O 1
ATOM 1808 N N . THR A 1 235 ? -1.707 -7.919 9.818 1.00 94.19 235 THR A N 1
ATOM 1809 C CA . THR A 1 235 ? -2.622 -8.044 8.681 1.00 94.19 235 THR A CA 1
ATOM 1810 C C . THR A 1 235 ? -2.138 -9.154 7.750 1.00 94.19 235 THR A C 1
ATOM 1812 O O . THR A 1 235 ? -1.118 -9.011 7.063 1.00 94.19 235 THR A O 1
ATOM 1815 N N . VAL A 1 236 ? -2.865 -10.272 7.737 1.00 95.19 236 VAL A N 1
ATOM 1816 C CA . VAL A 1 236 ? -2.581 -11.458 6.913 1.00 95.19 236 VAL A CA 1
ATOM 1817 C C . VAL A 1 236 ? -3.162 -11.286 5.505 1.00 95.19 236 VAL A C 1
ATOM 1819 O O . VAL A 1 236 ? -4.271 -10.776 5.342 1.00 95.19 236 VAL A O 1
ATOM 1822 N N . CYS A 1 237 ? -2.415 -11.715 4.487 1.00 97.31 237 CYS A N 1
ATOM 1823 C CA . CYS A 1 237 ? -2.830 -11.638 3.086 1.00 97.31 237 CYS A CA 1
ATOM 1824 C C . CYS A 1 237 ? -3.727 -12.811 2.679 1.00 97.31 237 CYS A C 1
ATOM 1826 O O . CYS A 1 237 ? -3.412 -13.961 2.973 1.00 97.31 237 CYS A O 1
ATOM 1828 N N . ASP A 1 238 ? -4.778 -12.526 1.915 1.00 97.81 238 ASP A N 1
ATOM 1829 C CA . ASP A 1 238 ? -5.592 -13.533 1.222 1.00 97.81 238 ASP A CA 1
ATOM 1830 C C . ASP A 1 238 ? -4.912 -14.020 -0.063 1.00 97.81 238 ASP A C 1
ATOM 1832 O O . ASP A 1 238 ? -5.153 -15.134 -0.524 1.00 97.81 238 ASP A O 1
ATOM 1836 N N . LEU A 1 239 ? -4.074 -13.171 -0.665 1.00 98.25 239 LEU A N 1
ATOM 1837 C CA . LEU A 1 239 ? -3.410 -13.441 -1.934 1.00 98.25 239 LEU A CA 1
ATOM 1838 C C . LEU A 1 239 ? -1.908 -13.190 -1.823 1.00 98.25 239 LEU A C 1
ATOM 1840 O O . LEU A 1 239 ? -1.480 -12.163 -1.293 1.00 98.25 239 LEU A O 1
ATOM 1844 N N . VAL A 1 240 ? -1.108 -14.091 -2.389 1.00 98.31 240 VAL A N 1
ATOM 1845 C CA . VAL A 1 240 ? 0.327 -13.875 -2.609 1.00 98.31 240 VAL A CA 1
ATOM 1846 C C . VAL A 1 240 ? 0.613 -13.985 -4.097 1.00 98.31 240 VAL A C 1
ATOM 1848 O O . VAL A 1 240 ? 0.378 -15.025 -4.710 1.00 98.31 240 VAL A O 1
ATOM 1851 N N . ILE A 1 241 ? 1.108 -12.902 -4.681 1.00 98.56 241 ILE A N 1
ATOM 1852 C CA . ILE A 1 241 ? 1.338 -12.776 -6.114 1.00 98.56 241 ILE A CA 1
ATOM 1853 C C . ILE A 1 241 ? 2.837 -12.729 -6.370 1.00 98.56 241 ILE A C 1
ATOM 1855 O O . ILE A 1 241 ? 3.538 -11.874 -5.824 1.00 98.56 241 ILE A O 1
ATOM 1859 N N . THR A 1 242 ? 3.315 -13.636 -7.217 1.00 98.50 242 THR A N 1
ATOM 1860 C CA . THR A 1 242 ? 4.709 -13.690 -7.655 1.00 98.50 242 THR A CA 1
ATOM 1861 C C . THR A 1 242 ? 4.818 -13.593 -9.177 1.00 98.50 242 THR A C 1
ATOM 1863 O O . THR A 1 242 ? 3.820 -13.758 -9.894 1.00 98.50 242 THR A O 1
ATOM 1866 N N . PRO A 1 243 ? 6.030 -13.362 -9.715 1.00 98.25 243 PRO A N 1
ATOM 1867 C CA . PRO A 1 243 ? 6.292 -13.452 -11.147 1.00 98.25 243 PRO A CA 1
ATOM 1868 C C . PRO A 1 243 ? 5.966 -14.806 -11.782 1.00 98.25 243 PRO A C 1
ATOM 1870 O O . PRO A 1 243 ? 5.865 -14.862 -13.010 1.00 98.25 243 PRO A O 1
ATOM 1873 N N . THR A 1 244 ? 5.764 -15.878 -11.009 1.00 98.19 244 THR A N 1
ATOM 1874 C CA . THR A 1 244 ? 5.414 -17.200 -11.552 1.00 98.19 244 THR A CA 1
ATOM 1875 C C . THR A 1 244 ? 3.971 -17.618 -11.283 1.00 98.19 244 THR A C 1
ATOM 1877 O O . THR A 1 244 ? 3.410 -18.356 -12.094 1.00 98.19 244 THR A O 1
ATOM 1880 N N . ARG A 1 245 ? 3.336 -17.151 -10.197 1.00 97.75 245 ARG A N 1
ATOM 1881 C CA . ARG A 1 245 ? 2.022 -17.664 -9.776 1.00 97.75 245 ARG A CA 1
ATOM 1882 C C . ARG A 1 245 ? 1.203 -16.699 -8.919 1.00 97.75 245 ARG A C 1
ATOM 1884 O O . ARG A 1 245 ? 1.723 -15.768 -8.314 1.00 97.75 245 ARG A O 1
ATOM 1891 N N . VAL A 1 246 ? -0.091 -16.997 -8.836 1.00 98.44 246 VAL A N 1
ATOM 1892 C CA . VAL A 1 246 ? -1.019 -16.468 -7.830 1.00 98.44 246 VAL A CA 1
ATOM 1893 C C . VAL A 1 246 ? -1.280 -17.580 -6.820 1.00 98.44 246 VAL A C 1
ATOM 1895 O O . VAL A 1 246 ? -1.674 -18.681 -7.203 1.00 98.44 246 VAL A O 1
ATOM 1898 N N . LEU A 1 247 ? -1.052 -17.307 -5.541 1.00 98.00 247 LEU A N 1
ATOM 1899 C CA . LEU A 1 247 ? -1.416 -18.190 -4.442 1.00 98.00 247 LEU A CA 1
ATOM 1900 C C . LEU A 1 247 ? -2.630 -17.609 -3.718 1.00 98.00 247 LEU A C 1
ATOM 1902 O O . LEU A 1 247 ? -2.552 -16.515 -3.161 1.00 98.00 247 LEU A O 1
ATOM 1906 N N . HIS A 1 248 ? -3.721 -18.371 -3.697 1.00 97.38 248 HIS A N 1
ATOM 1907 C CA . HIS A 1 248 ? -4.872 -18.097 -2.845 1.00 97.38 248 HIS A CA 1
ATOM 1908 C C . HIS A 1 248 ? -4.629 -18.727 -1.479 1.00 97.38 248 HIS A C 1
ATOM 1910 O O . HIS A 1 248 ? -4.495 -19.947 -1.359 1.00 97.38 248 HIS A O 1
ATOM 1916 N N . VAL A 1 249 ? -4.547 -17.887 -0.459 1.00 94.19 249 VAL A N 1
ATOM 1917 C CA . VAL A 1 249 ? -4.448 -18.327 0.926 1.00 94.19 249 VAL A CA 1
ATOM 1918 C C . VAL A 1 249 ? -5.833 -18.803 1.364 1.00 94.19 249 VAL A C 1
ATOM 1920 O O . VAL A 1 249 ? -6.852 -18.236 0.970 1.00 94.19 249 VAL A O 1
ATOM 1923 N N . GLY A 1 250 ? -5.880 -19.886 2.146 1.00 84.56 250 GLY A N 1
ATOM 1924 C CA . GLY A 1 250 ? -7.123 -20.364 2.759 1.00 84.56 250 GLY A CA 1
ATOM 1925 C C . GLY A 1 250 ? -7.740 -19.328 3.715 1.00 84.56 250 GLY A C 1
ATOM 1926 O O . GLY A 1 250 ? -7.269 -18.198 3.784 1.00 84.56 250 GLY A O 1
ATOM 1927 N N . PRO A 1 251 ? -8.775 -19.687 4.492 1.00 83.81 251 PRO A N 1
ATOM 1928 C CA . PRO A 1 251 ? -9.408 -18.752 5.419 1.00 83.81 251 PRO A CA 1
ATOM 1929 C C . PRO A 1 251 ? -8.386 -18.068 6.339 1.00 83.81 251 PRO A C 1
ATOM 1931 O O . PRO A 1 251 ? -7.709 -18.732 7.126 1.00 83.81 251 PRO A O 1
ATOM 1934 N N . VAL A 1 252 ? -8.279 -16.742 6.230 1.00 84.00 252 VAL A N 1
ATOM 1935 C CA . VAL A 1 252 ? -7.409 -15.916 7.074 1.00 84.00 252 VAL A CA 1
ATOM 1936 C C . VAL A 1 252 ? -8.234 -15.159 8.104 1.00 84.00 252 VAL A C 1
ATOM 1938 O O . VAL A 1 252 ? -9.331 -14.679 7.818 1.00 84.00 252 VAL A O 1
ATOM 1941 N N . GLN A 1 253 ? -7.689 -15.017 9.308 1.00 88.25 253 GLN A N 1
ATOM 1942 C CA . GLN A 1 253 ? -8.240 -14.125 10.318 1.00 88.25 253 GLN A CA 1
ATOM 1943 C C . GLN A 1 253 ? -7.435 -12.829 10.302 1.00 88.25 253 GLN A C 1
ATOM 1945 O O . GLN A 1 253 ? -6.284 -12.805 10.733 1.00 88.25 253 GLN A O 1
ATOM 1950 N N . LYS A 1 254 ? -8.040 -11.760 9.779 1.00 93.62 254 LYS A N 1
ATOM 1951 C CA . LYS A 1 254 ? -7.462 -10.413 9.837 1.00 93.62 254 LYS A CA 1
ATOM 1952 C C . LYS A 1 254 ? -7.772 -9.755 11.184 1.00 93.62 254 LYS A C 1
ATOM 1954 O O . LYS A 1 254 ? -8.780 -10.115 11.804 1.00 93.62 254 LYS A O 1
ATOM 1959 N N . PRO A 1 255 ? -6.959 -8.782 11.627 1.00 92.94 255 PRO A N 1
ATOM 1960 C CA . PRO A 1 255 ? -7.231 -8.038 12.846 1.00 92.94 255 PRO A CA 1
ATOM 1961 C C . PRO A 1 255 ? -8.616 -7.389 12.793 1.00 92.94 255 PRO A C 1
ATOM 1963 O O . PRO A 1 255 ? -8.958 -6.691 11.837 1.00 92.94 255 PRO A O 1
ATOM 1966 N N . THR A 1 256 ? -9.410 -7.625 13.835 1.00 93.25 256 THR A N 1
ATOM 1967 C CA . THR A 1 256 ? -10.724 -6.994 14.042 1.00 93.25 256 THR A CA 1
ATOM 1968 C C . THR A 1 256 ? -10.663 -5.889 15.096 1.00 93.25 256 THR A C 1
ATOM 1970 O O . THR A 1 256 ? -11.691 -5.496 15.645 1.00 93.25 256 THR A O 1
ATOM 1973 N N . CYS A 1 257 ? -9.458 -5.440 15.435 1.00 88.00 257 CYS A N 1
ATOM 1974 C CA . CYS A 1 257 ? -9.203 -4.323 16.328 1.00 88.00 257 CYS A CA 1
ATOM 1975 C C . CYS A 1 257 ? -8.722 -3.112 15.521 1.00 88.00 257 CYS A C 1
ATOM 1977 O O . CYS A 1 257 ? -8.120 -3.265 14.458 1.00 88.00 257 CYS A O 1
ATOM 1979 N N . GLY A 1 258 ? -8.989 -1.914 16.045 1.00 92.06 258 GLY A N 1
ATOM 1980 C CA . GLY A 1 258 ? -8.324 -0.692 15.596 1.00 92.06 258 GLY A CA 1
ATOM 1981 C C . GLY A 1 258 ? -6.878 -0.638 16.094 1.00 92.06 258 GLY A C 1
ATOM 1982 O O . GLY A 1 258 ? -6.209 -1.664 16.240 1.00 92.06 258 GLY A O 1
ATOM 1983 N N . ILE A 1 259 ? -6.391 0.566 16.382 1.00 95.06 259 ILE A N 1
ATOM 1984 C CA . ILE A 1 259 ? -5.032 0.753 16.894 1.00 95.06 259 ILE A CA 1
ATOM 1985 C C . ILE A 1 259 ? -4.908 0.199 18.318 1.00 95.06 259 ILE A C 1
ATOM 1987 O O . ILE A 1 259 ? -5.676 0.540 19.213 1.00 95.06 259 ILE A O 1
ATOM 1991 N N . LEU A 1 260 ? -3.891 -0.637 18.539 1.00 93.31 260 LEU A N 1
ATOM 1992 C CA . LEU A 1 260 ? -3.452 -1.031 19.876 1.00 93.31 260 LEU A CA 1
ATOM 1993 C C . LEU A 1 260 ? -2.482 0.033 20.400 1.00 93.31 260 LEU A C 1
ATOM 1995 O O . LEU A 1 260 ? -1.271 -0.051 20.188 1.00 93.31 260 LEU A O 1
ATOM 1999 N N . TRP A 1 261 ? -3.029 1.075 21.027 1.00 94.81 261 TRP A N 1
ATOM 2000 C CA . TRP A 1 261 ? -2.282 2.266 21.448 1.00 94.81 261 TRP A CA 1
ATOM 2001 C C . TRP A 1 261 ? -1.084 1.951 22.362 1.00 94.81 261 TRP A C 1
ATOM 2003 O O . TRP A 1 261 ? -0.042 2.593 22.256 1.00 94.81 261 TRP A O 1
ATOM 2013 N N . ASP A 1 262 ? -1.195 0.923 23.207 1.00 92.12 262 ASP A N 1
ATOM 2014 C CA . ASP A 1 262 ? -0.149 0.432 24.117 1.00 92.12 262 ASP A CA 1
ATOM 2015 C C . ASP A 1 262 ? 0.992 -0.324 23.409 1.00 92.12 262 ASP A C 1
ATOM 2017 O O . ASP A 1 262 ? 2.034 -0.590 24.011 1.00 92.12 262 ASP A O 1
ATOM 2021 N N . ARG A 1 263 ? 0.807 -0.677 22.132 1.00 90.69 263 ARG A N 1
ATOM 2022 C CA . ARG A 1 263 ? 1.774 -1.421 21.307 1.00 90.69 263 ARG A CA 1
ATOM 2023 C C . ARG A 1 263 ? 2.500 -0.559 20.280 1.00 90.69 263 ARG A C 1
ATOM 2025 O O . ARG A 1 263 ? 3.361 -1.080 19.569 1.00 90.69 263 ARG A O 1
ATOM 2032 N N . LEU A 1 264 ? 2.187 0.734 20.200 1.00 92.81 264 LEU A N 1
ATOM 2033 C CA . LEU A 1 264 ? 2.906 1.656 19.326 1.00 92.81 264 LEU A CA 1
ATOM 2034 C C . LEU A 1 264 ? 4.382 1.741 19.731 1.00 92.81 264 LEU A C 1
ATOM 2036 O O . LEU A 1 264 ? 4.721 1.840 20.912 1.00 92.81 264 LEU A O 1
ATOM 2040 N N . GLN A 1 265 ? 5.276 1.724 18.741 1.00 90.44 265 GLN A N 1
ATOM 2041 C CA . GLN A 1 265 ? 6.690 1.990 18.997 1.00 90.44 265 GLN A CA 1
ATOM 2042 C C . GLN A 1 265 ? 6.871 3.448 19.451 1.00 90.44 265 GLN A C 1
ATOM 2044 O O . GLN A 1 265 ? 6.055 4.309 19.095 1.00 90.44 265 GLN A O 1
ATOM 2049 N N . PRO A 1 266 ? 7.946 3.755 20.202 1.00 90.50 266 PRO A N 1
ATOM 2050 C CA . PRO A 1 266 ? 8.252 5.125 20.591 1.00 90.50 266 PRO A CA 1
ATOM 2051 C C . PRO A 1 266 ? 8.199 6.080 19.394 1.00 90.50 266 PRO A C 1
ATOM 2053 O O . PRO A 1 266 ? 8.657 5.742 18.304 1.00 90.50 266 PRO A O 1
ATOM 2056 N N . ASN A 1 267 ? 7.645 7.270 19.619 1.00 91.31 267 ASN A N 1
ATOM 2057 C CA . ASN A 1 267 ? 7.480 8.352 18.642 1.00 91.31 267 ASN A CA 1
ATOM 2058 C C . ASN A 1 267 ? 6.486 8.103 17.497 1.00 91.31 267 ASN A C 1
ATOM 2060 O O . ASN A 1 267 ? 6.118 9.073 16.848 1.00 91.31 267 ASN A O 1
ATOM 2064 N N . MET A 1 268 ? 5.947 6.891 17.287 1.00 94.25 268 MET A N 1
ATOM 2065 C CA . MET A 1 268 ? 4.973 6.654 16.201 1.00 94.25 268 MET A CA 1
ATOM 2066 C C . MET A 1 268 ? 3.780 7.613 16.251 1.00 94.25 268 MET A C 1
ATOM 2068 O O . MET A 1 268 ? 3.407 8.177 15.231 1.00 94.25 268 MET A O 1
ATOM 2072 N N . LEU A 1 269 ? 3.209 7.843 17.436 1.00 95.75 269 LEU A N 1
ATOM 2073 C CA . LEU A 1 269 ? 2.103 8.791 17.598 1.00 95.75 269 LEU A CA 1
ATOM 2074 C C . LEU A 1 269 ? 2.519 10.238 17.277 1.00 95.75 269 LEU A C 1
ATOM 2076 O O . LEU A 1 269 ? 1.723 11.001 16.744 1.00 95.75 269 LEU A O 1
ATOM 2080 N N . ALA A 1 270 ? 3.753 10.632 17.587 1.00 95.38 270 ALA A N 1
ATOM 2081 C CA . ALA A 1 270 ? 4.251 11.977 17.296 1.00 95.38 270 ALA A CA 1
ATOM 2082 C C . ALA A 1 270 ? 4.577 12.167 15.802 1.00 95.38 270 ALA A C 1
ATOM 2084 O O . ALA A 1 270 ? 4.358 13.249 15.261 1.00 95.38 270 ALA A O 1
ATOM 2085 N N . ASP A 1 271 ? 5.049 11.110 15.140 1.00 95.69 271 ASP A N 1
ATOM 2086 C CA . ASP A 1 271 ? 5.584 11.161 13.777 1.00 95.69 271 ASP A CA 1
ATOM 2087 C C . ASP A 1 271 ? 4.551 10.817 12.691 1.00 95.69 271 ASP A C 1
ATOM 2089 O O . ASP A 1 271 ? 4.800 11.066 11.511 1.00 95.69 271 ASP A O 1
ATOM 2093 N N . ILE A 1 272 ? 3.408 10.225 13.060 1.00 97.81 272 ILE A N 1
ATOM 2094 C CA . ILE A 1 272 ? 2.366 9.774 12.126 1.00 97.81 272 ILE A CA 1
ATOM 2095 C C . ILE A 1 272 ? 1.092 10.605 12.350 1.00 97.81 272 ILE A C 1
ATOM 2097 O O . ILE A 1 272 ? 0.289 10.273 13.228 1.00 97.81 272 ILE A O 1
ATOM 2101 N N . PRO A 1 273 ? 0.851 11.661 11.547 1.00 97.81 273 PRO A N 1
ATOM 2102 C CA . PRO A 1 273 ? -0.304 12.542 11.726 1.00 97.81 273 PRO A CA 1
ATOM 2103 C C . PRO A 1 273 ? -1.667 11.825 11.724 1.00 97.81 273 PRO A C 1
ATOM 2105 O O . PRO A 1 273 ? -2.490 12.144 12.581 1.00 97.81 273 PRO A O 1
ATOM 2108 N N . PRO A 1 274 ? -1.921 10.806 10.873 1.00 98.19 274 PRO A N 1
ATOM 2109 C CA . PRO A 1 274 ? -3.177 10.056 10.950 1.00 98.19 274 PRO A CA 1
ATOM 2110 C C . PRO A 1 274 ? -3.429 9.346 12.292 1.00 98.19 274 PRO A C 1
ATOM 2112 O O . PRO A 1 274 ? -4.583 9.162 12.668 1.00 98.19 274 PRO A O 1
ATOM 2115 N N . LEU A 1 275 ? -2.385 8.978 13.053 1.00 98.12 275 LEU A N 1
ATOM 2116 C CA . LEU A 1 275 ? -2.571 8.428 14.403 1.00 98.12 275 LEU A CA 1
ATOM 2117 C C . LEU A 1 275 ? -3.040 9.503 15.388 1.00 98.12 275 LEU A C 1
ATOM 2119 O O . LEU A 1 275 ? -3.882 9.223 16.237 1.00 98.12 275 LEU A O 1
ATOM 2123 N N . GLN A 1 276 ? -2.524 10.727 15.265 1.00 97.88 276 GLN A N 1
ATOM 2124 C CA . GLN A 1 276 ? -2.943 11.865 16.093 1.00 97.88 276 GLN A CA 1
ATOM 2125 C C . GLN A 1 276 ? -4.404 12.214 15.822 1.00 97.88 276 GLN A C 1
ATOM 2127 O O . GLN A 1 276 ? -5.186 12.400 16.753 1.00 97.88 276 GLN A O 1
ATOM 2132 N N . GLU A 1 277 ? -4.773 12.251 14.541 1.00 98.06 277 GLU A N 1
ATOM 2133 C CA . GLU A 1 277 ? -6.150 12.469 14.114 1.00 98.06 277 GLU A CA 1
ATOM 2134 C C . GLU A 1 277 ? -7.079 11.388 14.678 1.00 98.06 277 GLU A C 1
ATOM 2136 O O . GLU A 1 277 ? -8.083 11.714 15.312 1.00 98.06 277 GLU A O 1
ATOM 2141 N N . LEU A 1 278 ? -6.732 10.105 14.511 1.00 97.62 278 LEU A N 1
ATOM 2142 C CA . LEU A 1 278 ? -7.553 9.004 15.011 1.00 97.62 278 LEU A CA 1
ATOM 2143 C C . LEU A 1 278 ? -7.731 9.065 16.532 1.00 97.62 278 LEU A C 1
ATOM 2145 O O . LEU A 1 278 ? -8.851 8.916 17.016 1.00 97.62 278 LEU A O 1
ATOM 2149 N N . GLN A 1 279 ? -6.658 9.343 17.279 1.00 96.88 279 GLN A N 1
ATOM 2150 C CA . GLN A 1 279 ? -6.724 9.483 18.735 1.00 96.88 279 GLN A CA 1
ATOM 2151 C C . GLN A 1 279 ? -7.667 10.622 19.150 1.00 96.88 279 GLN A C 1
ATOM 2153 O O . GLN A 1 279 ? -8.469 10.464 20.074 1.00 96.88 279 GLN A O 1
ATOM 2158 N N . ALA A 1 280 ? -7.604 11.762 18.457 1.00 96.50 280 ALA A N 1
ATOM 2159 C CA . ALA A 1 280 ? -8.480 12.898 18.722 1.00 96.50 280 ALA A CA 1
ATOM 2160 C C . ALA A 1 280 ? -9.952 12.589 18.398 1.00 96.50 280 ALA A C 1
ATOM 2162 O O . ALA A 1 280 ? -10.840 13.019 19.137 1.00 96.50 280 ALA A O 1
ATOM 2163 N N . LEU A 1 281 ? -10.219 11.840 17.322 1.00 93.81 281 LEU A N 1
ATOM 2164 C CA . LEU A 1 281 ? -11.567 11.405 16.945 1.00 93.81 281 LEU A CA 1
ATOM 2165 C C . LEU A 1 281 ? -12.151 10.410 17.959 1.00 93.81 281 LEU A C 1
ATOM 2167 O O . LEU A 1 281 ? -13.308 10.545 18.353 1.00 93.81 281 LEU A O 1
ATOM 2171 N N . GLU A 1 282 ? -11.362 9.438 18.424 1.00 91.75 282 GLU A N 1
ATOM 2172 C CA . GLU A 1 282 ? -11.801 8.460 19.430 1.00 91.75 282 GLU A CA 1
ATOM 2173 C C . GLU A 1 282 ? -12.104 9.123 20.783 1.00 91.75 282 GLU A C 1
ATOM 2175 O O . GLU A 1 282 ? -13.111 8.803 21.417 1.00 91.75 282 GLU A O 1
ATOM 2180 N N . ALA A 1 283 ? -11.300 10.107 21.199 1.00 89.50 283 ALA A N 1
ATOM 2181 C CA . ALA A 1 283 ? -11.534 10.851 22.438 1.00 89.50 283 ALA A CA 1
ATOM 2182 C C . ALA A 1 283 ? -12.854 11.650 22.422 1.00 89.50 283 ALA A C 1
ATOM 2184 O O . ALA A 1 283 ? -13.524 11.764 23.452 1.00 89.50 283 ALA A O 1
ATOM 2185 N N . GLN A 1 284 ? -13.253 12.179 21.261 1.00 81.50 284 GLN A N 1
ATOM 2186 C CA . GLN A 1 284 ? -14.518 12.906 21.102 1.00 81.50 284 GLN A CA 1
ATOM 2187 C C . GLN A 1 284 ? -15.735 11.988 21.234 1.00 81.50 284 GLN A C 1
ATOM 2189 O O . GLN A 1 284 ? -16.725 12.389 21.835 1.00 81.50 284 GLN A O 1
ATOM 2194 N N . VAL A 1 285 ? -15.647 10.750 20.736 1.00 77.19 285 VAL A N 1
ATOM 2195 C CA . VAL A 1 285 ? -16.729 9.756 20.851 1.00 77.19 285 VAL A CA 1
ATOM 2196 C C . VAL A 1 285 ? -16.927 9.300 22.297 1.00 77.19 285 VAL A C 1
ATOM 2198 O O . VAL A 1 285 ? -18.056 9.087 22.712 1.00 77.19 285 VAL A O 1
ATOM 2201 N N . VAL A 1 286 ? -15.852 9.174 23.081 1.00 70.56 286 VAL A N 1
ATOM 2202 C CA . VAL A 1 286 ? -15.943 8.807 24.510 1.00 70.56 286 VAL A CA 1
ATOM 2203 C C . VAL A 1 286 ? -16.514 9.948 25.363 1.00 70.56 286 VAL A C 1
ATOM 2205 O O . VAL A 1 286 ? -17.039 9.708 26.448 1.00 70.56 286 VAL A O 1
ATOM 2208 N N . SER A 1 287 ? -16.406 11.187 24.881 1.00 56.56 287 SER A N 1
ATOM 2209 C CA . SER A 1 287 ? -16.861 12.390 25.587 1.00 56.56 287 SER A CA 1
ATOM 2210 C C . SER A 1 287 ? -18.295 12.815 25.233 1.00 56.56 287 SER A C 1
ATOM 2212 O O . SER A 1 287 ? -18.793 13.763 25.841 1.00 56.56 287 SER A O 1
ATOM 2214 N N . ALA A 1 288 ? -18.926 12.164 24.249 1.00 52.19 288 ALA A N 1
ATOM 2215 C CA . ALA A 1 288 ? -20.276 12.441 23.750 1.00 52.19 288 ALA A CA 1
ATOM 2216 C C . ALA A 1 288 ? -21.287 11.403 24.260 1.00 52.19 288 ALA A C 1
ATOM 2218 O O . ALA A 1 288 ? -22.438 11.810 24.536 1.00 52.19 288 ALA A O 1
#

Mean predicted aligned error: 9.08 Å

Radius of gyration: 29.08 Å; Cα contacts (8 Å, |Δi|>4): 489; chains: 1; bounding box: 71×70×115 Å

Organism: Grosmannia clavigera (strain kw1407 / UAMH 11150) (NCBI:txid655863)

pLDDT: mean 86.52, std 20.24, range [28.64, 98.81]